Protein AF-0000000074543737 (afdb_homodimer)

Solvent-accessible surface area (backbone atoms only — not comparable to full-atom values): 10834 Å² total; per-residue (Å²): 122,42,48,29,42,33,49,32,35,38,87,61,80,83,48,70,67,55,59,68,34,46,65,58,32,51,53,50,51,52,51,33,28,73,70,56,35,27,45,31,46,31,34,28,60,84,62,42,39,37,40,37,31,36,53,33,84,40,73,68,52,48,51,55,56,46,67,67,40,66,58,43,89,59,50,51,71,49,83,37,54,40,65,44,77,46,64,51,75,75,74,72,70,76,79,72,77,119,122,45,48,28,42,34,48,32,36,38,88,61,80,83,48,72,67,54,59,68,35,46,64,58,33,51,52,50,50,51,52,33,28,73,69,58,36,26,45,30,46,33,33,27,63,84,62,43,39,39,40,38,30,36,51,32,84,40,72,67,53,48,51,54,55,47,66,67,40,67,58,42,89,58,48,50,70,49,82,37,53,41,65,46,76,46,62,49,75,76,74,74,70,76,77,72,78,119

Foldseek 3Di:
DFKKKKKKFQPDDDDPQNVVLVVVQVVLLVVCCVVVQWVDWDADPVRGIIMIMGDDPDPVVVVVSLVVGSCSVRIDMDMGTDPDDDDDDPPPDPPPPD/DFKKKKKKFQPDDDDPQNVVLVVVQVVLQVVCCVVVQWVDWDADPVRGIIMIMGDDPDPVVVVVSLVVGSCSVRIDMDMGTDPDDDDDDPPPDPPPPD

Organism: Cytophaga hutchinsonii (strain ATCC 33406 / DSM 1761 / CIP 103989 / NBRC 15051 / NCIMB 9469 / D465) (NCBI:txid269798)

Radius of gyration: 17.87 Å; Cα contacts (8 Å, |Δi|>4): 332; chains: 2; bounding box: 37×48×51 Å

Sequence (196 aa):
MDQYLVDIDFPEAPDDEFISLIPSQRTLINTYMHSGIVTSYSLSVDRSKLWVTIVADSEKEVGEILGTFPLVSYMVYSIHKLAFHNTAQYSMPPLSLNMDQYLVDIDFPEAPDDEFISLIPSQRTLINTYMHSGIVTSYSLSVDRSKLWVTIVADSEKEVGEILGTFPLVSYMVYSIHKLAFHNTAQYSMPPLSLN

Nearest PDB structures (foldseek):
  3zo7-assembly1_E  TM=8.253E-01  e=1.295E-06  Rhodococcus opacus
  3znj-assembly3_9  TM=8.057E-01  e=1.799E-06  Rhodococcus opacus
  3znj-assembly1_3  TM=8.046E-01  e=2.052E-06  Rhodococcus opacus
  3znu-assembly1_I  TM=7.964E-01  e=2.500E-06  Rhodococcus opacus
  4fpi-assembly1_E  TM=8.112E-01  e=1.921E-05  Rhodococcus opacus

pLDDT: mean 90.5, std 17.27, range [23.5, 98.69]

Secondary structure (DSSP, 8-state):
-EEEEEEEE--S---HHHHHHHHHHHHHHHHHHHTTSEEEEEEETTS-EEEEEEEES-HHHHHHHHHT-TTGGG-EEEEEEEEEEEE-----------/-EEEEEEEE--S---HHHHHHHHHHHHHHHHHHHTTSEEEEEEETTS-EEEEEEEES-HHHHHHHHHT-TTGGG-EEEEEEEEEEEE-----------

Structure (mmCIF, N/CA/C/O backbone):
data_AF-0000000074543737-model_v1
#
loop_
_entity.id
_entity.type
_entity.pdbx_description
1 polymer 'Muconolactone isomerase domain-containing protein'
#
loop_
_atom_site.group_PDB
_atom_site.id
_atom_site.type_symbol
_atom_site.label_atom_id
_atom_site.label_alt_id
_atom_site.label_comp_id
_atom_site.label_asym_id
_atom_site.label_entity_id
_atom_site.label_seq_id
_atom_site.pdbx_PDB_ins_code
_atom_site.Cartn_x
_atom_site.Cartn_y
_atom_site.Cartn_z
_atom_site.occupancy
_atom_site.B_iso_or_equiv
_atom_site.auth_seq_id
_atom_site.auth_comp_id
_atom_site.auth_asym_id
_atom_site.auth_atom_id
_atom_site.pdbx_PDB_model_num
ATOM 1 N N . MET A 1 1 ? 19.062 -3.008 3.912 1 89.75 1 MET A N 1
ATOM 2 C CA . MET A 1 1 ? 17.844 -3.387 3.184 1 89.75 1 MET A CA 1
ATOM 3 C C . MET A 1 1 ? 16.812 -2.273 3.242 1 89.75 1 MET A C 1
ATOM 5 O O . MET A 1 1 ? 16.688 -1.584 4.254 1 89.75 1 MET A O 1
ATOM 9 N N . ASP A 1 2 ? 16.203 -2.049 2.025 1 96.38 2 ASP A N 1
ATOM 10 C CA . ASP A 1 2 ? 15.18 -1.015 1.893 1 96.38 2 ASP A CA 1
ATOM 11 C C . ASP A 1 2 ? 13.812 -1.627 1.593 1 96.38 2 ASP A C 1
ATOM 13 O O . ASP A 1 2 ? 13.719 -2.807 1.249 1 96.38 2 ASP A O 1
ATOM 17 N N . GLN A 1 3 ? 12.828 -0.817 1.868 1 97.56 3 GLN A N 1
ATOM 18 C CA . GLN A 1 3 ? 11.477 -1.231 1.5 1 97.56 3 GLN A CA 1
ATOM 19 C C . GLN A 1 3 ? 11.039 -0.576 0.195 1 97.56 3 GLN A C 1
ATOM 21 O O . GLN A 1 3 ? 11.312 0.604 -0.037 1 97.56 3 GLN A O 1
ATOM 26 N N . TYR A 1 4 ? 10.359 -1.355 -0.579 1 98.62 4 TYR A N 1
ATOM 27 C CA . TYR A 1 4 ? 9.82 -0.896 -1.852 1 98.62 4 TYR A CA 1
ATOM 28 C C . TYR A 1 4 ? 8.328 -1.222 -1.96 1 98.62 4 TYR A C 1
ATOM 30 O O . TYR A 1 4 ? 7.895 -2.305 -1.562 1 98.62 4 TYR A O 1
ATOM 38 N N . LEU A 1 5 ? 7.57 -0.275 -2.41 1 98.5 5 LEU A N 1
ATOM 39 C CA . LEU A 1 5 ? 6.191 -0.566 -2.799 1 98.5 5 LEU A CA 1
ATOM 40 C C . LEU A 1 5 ? 6.062 -0.649 -4.316 1 98.5 5 LEU A C 1
ATOM 42 O O . LEU A 1 5 ? 6.496 0.257 -5.031 1 98.5 5 LEU A O 1
ATOM 46 N N . VAL A 1 6 ? 5.535 -1.766 -4.742 1 98.69 6 VAL A N 1
ATOM 47 C CA . VAL A 1 6 ? 5.297 -1.985 -6.164 1 98.69 6 VAL A CA 1
ATOM 48 C C . VAL A 1 6 ? 3.811 -1.799 -6.473 1 98.69 6 VAL A C 1
ATOM 50 O O . VAL A 1 6 ? 2.963 -2.496 -5.914 1 98.69 6 VAL A O 1
ATOM 53 N N . ASP A 1 7 ? 3.584 -0.804 -7.293 1 98.38 7 ASP A N 1
ATOM 54 C CA . ASP A 1 7 ? 2.254 -0.523 -7.824 1 98.38 7 ASP A CA 1
ATOM 55 C C . ASP A 1 7 ? 2.01 -1.277 -9.133 1 98.38 7 ASP A C 1
ATOM 57 O O . ASP A 1 7 ? 2.707 -1.053 -10.117 1 98.38 7 ASP A O 1
ATOM 61 N N . ILE A 1 8 ? 1.011 -2.197 -9.141 1 98.25 8 ILE A N 1
ATOM 62 C CA . ILE A 1 8 ? 0.834 -3.105 -10.266 1 98.25 8 ILE A CA 1
ATOM 63 C C . ILE A 1 8 ? -0.564 -2.936 -10.852 1 98.25 8 ILE A C 1
ATOM 65 O O . ILE A 1 8 ? -1.556 -2.924 -10.125 1 98.25 8 ILE A O 1
ATOM 69 N N . ASP A 1 9 ? -0.645 -2.814 -12.172 1 97.69 9 ASP A N 1
ATOM 70 C CA . ASP A 1 9 ? -1.885 -2.814 -12.938 1 97.69 9 ASP A CA 1
ATOM 71 C C . ASP A 1 9 ? -2.008 -4.082 -13.781 1 97.69 9 ASP A C 1
ATOM 73 O O . ASP A 1 9 ? -1.007 -4.602 -14.281 1 97.69 9 ASP A O 1
ATOM 77 N N . PHE A 1 10 ? -3.201 -4.539 -13.906 1 96.44 10 PHE A N 1
ATOM 78 C CA . PHE A 1 10 ? -3.547 -5.574 -14.875 1 96.44 10 PHE A CA 1
ATOM 79 C C . PHE A 1 10 ? -4.344 -4.992 -16.031 1 96.44 10 PHE A C 1
ATOM 81 O O . PHE A 1 10 ? -5.57 -4.883 -15.961 1 96.44 10 PHE A O 1
ATOM 88 N N . PRO A 1 11 ? -3.699 -4.66 -17.078 1 91.56 11 PRO A N 1
ATOM 89 C CA . PRO A 1 11 ? -4.312 -3.902 -18.172 1 91.56 11 PRO A CA 1
ATOM 90 C C . PRO A 1 11 ? -5.391 -4.691 -18.906 1 91.56 11 PRO A C 1
ATOM 92 O O . PRO A 1 11 ? -6.277 -4.102 -19.531 1 91.56 11 PRO A O 1
ATOM 95 N N . GLU A 1 12 ? -5.301 -6.016 -18.844 1 89.62 12 GLU A N 1
ATOM 96 C CA . GLU A 1 12 ? -6.238 -6.844 -19.594 1 89.62 12 GLU A CA 1
ATOM 97 C C . GLU A 1 12 ?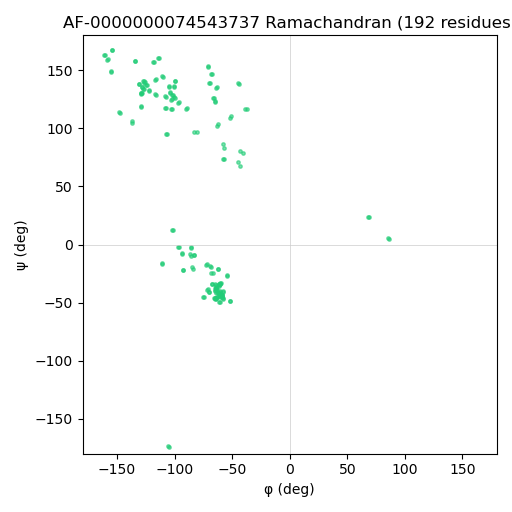 -7.062 -7.727 -18.672 1 89.62 12 GLU A C 1
ATOM 99 O O . GLU A 1 12 ? -6.672 -7.973 -17.531 1 89.62 12 GLU A O 1
ATOM 104 N N . ALA A 1 13 ? -8.18 -8.094 -19.203 1 89.19 13 ALA A N 1
ATOM 105 C CA . ALA A 1 13 ? -9.031 -9.031 -18.484 1 89.19 13 ALA A CA 1
ATOM 106 C C . ALA A 1 13 ? -8.391 -10.414 -18.406 1 89.19 13 ALA A C 1
ATOM 108 O O . ALA A 1 13 ? -7.711 -10.844 -19.344 1 89.19 13 ALA A O 1
ATOM 109 N N . P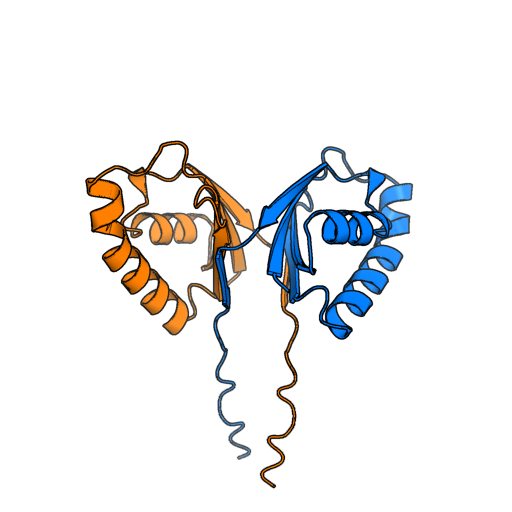RO A 1 14 ? -8.703 -11.031 -17.25 1 88.38 14 PRO A N 1
ATOM 110 C CA . PRO A 1 14 ? -8.125 -12.367 -17.094 1 88.38 14 PRO A CA 1
ATOM 111 C C . PRO A 1 14 ? -8.641 -13.359 -18.141 1 88.38 14 PRO A C 1
ATOM 113 O O . PRO A 1 14 ? -9.836 -13.352 -18.469 1 88.38 14 PRO A O 1
ATOM 116 N N . ASP A 1 15 ? -7.715 -14.109 -18.688 1 93.06 15 ASP A N 1
ATOM 117 C CA . ASP A 1 15 ? -8.07 -15.25 -19.531 1 93.06 15 ASP A CA 1
ATOM 118 C C . ASP A 1 15 ? -7.832 -16.562 -18.797 1 93.06 15 ASP A C 1
ATOM 120 O O . ASP A 1 15 ? -7.523 -16.562 -17.594 1 93.06 15 ASP A O 1
ATOM 124 N N . ASP A 1 16 ? -7.992 -17.656 -19.5 1 95.38 16 ASP A N 1
ATOM 125 C CA . ASP A 1 16 ? -7.898 -18.953 -18.859 1 95.38 16 ASP A CA 1
ATOM 126 C C . ASP A 1 16 ? -6.488 -19.203 -18.328 1 95.38 16 ASP A C 1
ATOM 128 O O . ASP A 1 16 ? -6.32 -19.797 -17.25 1 95.38 16 ASP A O 1
ATOM 132 N N . GLU A 1 17 ? -5.582 -18.75 -19.094 1 95.44 17 GLU A N 1
ATOM 133 C CA . GLU A 1 17 ? -4.203 -18.922 -18.641 1 95.44 17 GLU A CA 1
ATOM 134 C C . GLU A 1 17 ? -3.926 -18.141 -17.375 1 95.44 17 GLU A C 1
ATOM 136 O O . GLU A 1 17 ? -3.301 -18.641 -16.438 1 95.44 17 GLU A O 1
ATOM 141 N N . PHE A 1 18 ? -4.352 -16.922 -17.375 1 94.75 18 PHE A N 1
ATOM 142 C CA . PHE A 1 18 ? -4.242 -16.078 -16.188 1 94.75 18 PHE A CA 1
ATOM 143 C C . PHE A 1 18 ? -4.828 -16.781 -14.977 1 94.75 18 PHE A C 1
ATOM 145 O O . PHE A 1 18 ? -4.172 -16.891 -13.938 1 94.75 18 PHE A O 1
ATOM 152 N N . ILE A 1 19 ? -5.98 -17.297 -15.117 1 95 19 ILE A N 1
ATOM 153 C CA . ILE A 1 19 ? -6.711 -17.922 -14.016 1 95 19 ILE A CA 1
ATOM 154 C C . ILE A 1 19 ? -5.941 -19.141 -13.516 1 95 19 ILE A C 1
ATOM 156 O O . ILE A 1 19 ? -5.871 -19.391 -12.312 1 95 19 ILE A O 1
ATOM 160 N N . SER A 1 20 ? -5.383 -19.812 -14.422 1 97 20 SER A N 1
ATOM 161 C CA . SER A 1 20 ? -4.676 -21.047 -14.078 1 97 20 SER A CA 1
ATOM 162 C C . SER A 1 20 ? -3.404 -20.75 -13.289 1 97 20 SER A C 1
ATOM 164 O O . SER A 1 20 ? -2.877 -21.625 -12.602 1 97 20 SER A O 1
ATOM 166 N N . LEU A 1 21 ? -2.912 -19.5 -13.359 1 97.19 21 LEU A N 1
ATOM 167 C CA . LEU A 1 21 ? -1.658 -19.125 -12.719 1 97.19 21 LEU A CA 1
ATOM 168 C C . LEU A 1 21 ? -1.911 -18.562 -11.328 1 97.19 21 LEU A C 1
ATOM 170 O O . LEU A 1 21 ? -0.977 -18.391 -10.539 1 97.19 21 LEU A O 1
ATOM 174 N N . ILE A 1 22 ? -3.152 -18.328 -10.93 1 96.06 22 ILE A N 1
ATOM 175 C CA . ILE A 1 22 ? -3.52 -17.656 -9.688 1 96.06 22 ILE A CA 1
ATOM 176 C C . ILE A 1 22 ? -3.051 -18.5 -8.5 1 96.06 22 ILE A C 1
ATOM 178 O O . ILE A 1 22 ? -2.424 -17.969 -7.574 1 96.06 22 ILE A O 1
ATOM 182 N N . PRO A 1 23 ? -3.303 -19.875 -8.531 1 97.44 23 PRO A N 1
ATOM 183 C CA . PRO A 1 23 ? -2.855 -20.672 -7.383 1 97.44 23 PRO A CA 1
ATOM 184 C C . PRO A 1 23 ? -1.34 -20.625 -7.191 1 97.44 23 PRO A C 1
ATOM 186 O O . PRO A 1 23 ? -0.858 -20.5 -6.062 1 97.44 23 PRO A O 1
ATOM 189 N N . SER A 1 24 ? -0.625 -20.703 -8.234 1 98.12 24 SER A N 1
ATOM 190 C CA . SER A 1 24 ? 0.832 -20.641 -8.156 1 98.12 24 SER A CA 1
ATOM 191 C C . SER A 1 24 ? 1.303 -19.281 -7.652 1 98.12 24 SER A C 1
ATOM 193 O O . SER A 1 24 ? 2.258 -19.203 -6.875 1 98.12 24 SER A O 1
ATOM 195 N N . GLN A 1 25 ? 0.673 -18.25 -8.094 1 97.62 25 GLN A N 1
ATOM 196 C CA . GLN A 1 25 ? 0.981 -16.906 -7.621 1 97.62 25 GLN A CA 1
ATOM 197 C C . GLN A 1 25 ? 0.752 -16.797 -6.117 1 97.62 25 GLN A C 1
ATOM 199 O O . GLN A 1 25 ? 1.614 -16.297 -5.391 1 97.62 25 GLN A O 1
ATOM 204 N N . ARG A 1 26 ? -0.36 -17.234 -5.738 1 96.19 26 ARG A N 1
ATOM 205 C CA . ARG A 1 26 ? -0.692 -17.188 -4.316 1 96.19 26 ARG A CA 1
ATOM 206 C C . ARG A 1 26 ? 0.334 -17.953 -3.49 1 96.19 26 ARG A C 1
ATOM 208 O O . ARG A 1 26 ? 0.792 -17.469 -2.453 1 96.19 26 ARG A O 1
ATOM 215 N N . THR A 1 27 ? 0.679 -19.125 -3.914 1 97.81 27 THR A N 1
ATOM 216 C CA . THR A 1 27 ? 1.649 -19.953 -3.205 1 97.81 27 THR A CA 1
ATOM 217 C C . THR A 1 27 ? 2.99 -19.234 -3.09 1 97.81 27 THR A C 1
ATOM 219 O O . THR A 1 27 ? 3.6 -19.219 -2.018 1 97.81 27 THR A O 1
ATOM 222 N N . LEU A 1 28 ? 3.393 -18.641 -4.113 1 98.12 28 LEU A N 1
ATOM 223 C CA . LEU A 1 28 ? 4.668 -17.938 -4.125 1 98.12 28 LEU A CA 1
ATOM 224 C C . LEU A 1 28 ? 4.637 -16.75 -3.172 1 98.12 28 LEU A C 1
ATOM 226 O O . LEU A 1 28 ? 5.582 -16.531 -2.41 1 98.12 28 LEU A O 1
ATOM 230 N N . ILE A 1 29 ? 3.568 -15.961 -3.229 1 97.06 29 ILE A N 1
ATOM 231 C CA . ILE A 1 29 ? 3.441 -14.789 -2.371 1 97.06 29 ILE A CA 1
ATOM 232 C C . ILE A 1 29 ? 3.459 -15.219 -0.906 1 97.06 29 ILE A C 1
ATOM 234 O O . ILE A 1 29 ? 4.121 -14.594 -0.077 1 97.06 29 ILE A O 1
ATOM 238 N N . ASN A 1 30 ? 2.775 -16.328 -0.668 1 96 30 ASN A N 1
ATOM 239 C CA . ASN A 1 30 ? 2.801 -16.844 0.695 1 96 30 ASN A CA 1
ATOM 240 C C . ASN A 1 30 ? 4.219 -17.188 1.137 1 96 30 ASN A C 1
ATOM 242 O O . ASN A 1 30 ? 4.609 -16.906 2.268 1 96 30 ASN A O 1
ATOM 246 N N . THR A 1 31 ? 4.941 -17.797 0.299 1 96.62 31 THR A N 1
ATOM 247 C CA . THR A 1 31 ? 6.328 -18.156 0.585 1 96.62 31 THR A CA 1
ATOM 248 C C . THR A 1 31 ? 7.156 -16.891 0.846 1 96.62 31 THR A C 1
ATOM 250 O O . THR A 1 31 ? 7.918 -16.828 1.812 1 96.62 31 THR A O 1
ATOM 253 N N . TYR A 1 32 ? 6.973 -15.867 0.01 1 96.81 32 TYR A N 1
ATOM 254 C CA . TYR A 1 32 ? 7.719 -14.625 0.162 1 96.81 32 TYR A CA 1
ATOM 255 C C . TYR A 1 32 ? 7.316 -13.898 1.439 1 96.81 32 TYR A C 1
ATOM 257 O O . TYR A 1 32 ? 8.148 -13.258 2.088 1 96.81 32 TYR A O 1
ATOM 265 N N . MET A 1 33 ? 6.133 -14 1.795 1 95.5 33 MET A N 1
ATOM 266 C CA . MET A 1 33 ? 5.668 -13.383 3.031 1 95.5 33 MET A CA 1
ATOM 267 C C . MET A 1 33 ? 6.242 -14.094 4.25 1 95.5 33 MET A C 1
ATOM 269 O O . MET A 1 33 ? 6.668 -13.453 5.211 1 95.5 33 MET A O 1
ATOM 273 N N . HIS A 1 34 ? 6.285 -15.367 4.191 1 94.56 34 HIS A N 1
ATOM 274 C CA . HIS A 1 34 ? 6.855 -16.156 5.277 1 94.56 34 HIS A CA 1
ATOM 275 C C . HIS A 1 34 ? 8.344 -15.867 5.445 1 94.56 34 HIS A C 1
ATOM 277 O O . HIS A 1 34 ? 8.852 -15.836 6.57 1 94.56 34 HIS A O 1
ATOM 283 N N . SER A 1 35 ? 8.969 -15.641 4.426 1 95 35 SER A N 1
ATOM 284 C CA . SER A 1 35 ? 10.406 -15.391 4.453 1 95 35 SER A CA 1
ATOM 285 C C . SER A 1 35 ? 10.711 -13.93 4.793 1 95 35 SER A C 1
ATOM 287 O O . SER A 1 35 ? 11.875 -13.547 4.918 1 95 35 SER A O 1
ATOM 289 N N . GLY A 1 36 ? 9.734 -13.148 4.824 1 94 36 GLY A N 1
ATOM 290 C CA . GLY A 1 36 ? 9.914 -11.75 5.172 1 94 36 GLY A CA 1
ATOM 291 C C . GLY A 1 36 ? 10.289 -10.883 3.982 1 94 36 GLY A C 1
ATOM 292 O O . GLY A 1 36 ? 10.609 -9.703 4.145 1 94 36 GLY A O 1
ATOM 293 N N . ILE A 1 37 ? 10.312 -11.414 2.809 1 96.75 37 ILE A N 1
ATOM 294 C CA . ILE A 1 37 ? 10.664 -10.68 1.597 1 96.75 37 ILE A CA 1
ATOM 295 C C . ILE A 1 37 ? 9.508 -9.766 1.194 1 96.75 37 ILE A C 1
ATOM 297 O O . ILE A 1 37 ? 9.727 -8.609 0.814 1 96.75 37 ILE A O 1
ATOM 301 N N . VAL A 1 38 ? 8.289 -10.328 1.24 1 96.81 38 VAL A N 1
ATOM 302 C CA . VAL A 1 38 ? 7.074 -9.547 1.041 1 96.81 38 VAL A CA 1
ATOM 303 C C . VAL A 1 38 ? 6.422 -9.258 2.391 1 96.81 38 VAL A C 1
ATOM 305 O O . VAL A 1 38 ? 6.18 -10.172 3.182 1 96.81 38 VAL A O 1
ATOM 308 N N . THR A 1 39 ? 6.125 -7.969 2.617 1 95.31 39 THR A N 1
ATOM 309 C CA . THR A 1 39 ? 5.609 -7.621 3.936 1 95.31 39 THR A CA 1
ATOM 310 C C . THR A 1 39 ? 4.141 -7.223 3.854 1 95.31 39 THR A C 1
ATOM 312 O O . THR A 1 39 ? 3.438 -7.207 4.867 1 95.31 39 THR A O 1
ATOM 315 N N . SER A 1 40 ? 3.691 -6.938 2.664 1 94.88 40 SER A N 1
ATOM 316 C CA . SER A 1 40 ? 2.271 -6.668 2.457 1 94.88 40 SER A CA 1
ATOM 317 C C . SER A 1 40 ? 1.856 -6.961 1.021 1 94.88 40 SER A C 1
ATOM 319 O O . SER A 1 40 ? 2.664 -6.84 0.097 1 94.88 40 SER A O 1
ATOM 321 N N . TYR A 1 41 ? 0.679 -7.344 0.882 1 96.5 41 TYR A N 1
ATOM 322 C CA . TYR A 1 41 ? 0.074 -7.75 -0.381 1 96.5 41 TYR A CA 1
ATOM 323 C C . TYR A 1 41 ? -1.411 -7.406 -0.409 1 96.5 41 TYR A C 1
ATOM 325 O O . TYR A 1 41 ? -2.195 -7.949 0.374 1 96.5 41 TYR A O 1
ATOM 333 N N . SER A 1 42 ? -1.779 -6.441 -1.332 1 97 42 SER A N 1
ATOM 334 C CA . SER A 1 42 ? -3.158 -5.969 -1.403 1 97 42 SER A CA 1
ATOM 335 C C . SER A 1 42 ? -3.705 -6.066 -2.824 1 97 42 SER A C 1
ATOM 337 O O . SER A 1 42 ? -3.002 -5.758 -3.789 1 97 42 SER A O 1
ATOM 339 N N . LEU A 1 43 ? -4.969 -6.461 -2.898 1 97.5 43 LEU A N 1
ATOM 340 C CA . LEU A 1 43 ? -5.656 -6.594 -4.18 1 97.5 43 LEU A CA 1
ATOM 341 C C . LEU A 1 43 ? -6.969 -5.812 -4.172 1 97.5 43 LEU A C 1
ATOM 343 O O . LEU A 1 43 ? -7.727 -5.871 -3.203 1 97.5 43 LEU A O 1
ATOM 347 N N . SER A 1 44 ? -7.188 -5.027 -5.293 1 97.44 44 SER A N 1
ATOM 348 C CA . SER A 1 44 ? -8.461 -4.328 -5.422 1 97.44 44 SER A CA 1
ATOM 349 C C . SER A 1 44 ? -9.602 -5.301 -5.703 1 97.44 44 SER A C 1
ATOM 351 O O . SER A 1 44 ? -9.383 -6.371 -6.27 1 97.44 44 SER A O 1
ATOM 353 N N . VAL A 1 45 ? -10.836 -4.941 -5.316 1 95.94 45 VAL A N 1
ATOM 354 C CA . VAL A 1 45 ? -12 -5.809 -5.445 1 95.94 45 VAL A CA 1
ATOM 355 C C . VAL A 1 45 ? -12.234 -6.148 -6.918 1 95.94 45 VAL A C 1
ATOM 357 O O . VAL A 1 45 ? -12.695 -7.242 -7.242 1 95.94 45 VAL A O 1
ATOM 360 N N . ASP A 1 46 ? -11.93 -5.199 -7.781 1 93.5 46 ASP A N 1
ATOM 361 C CA . ASP A 1 46 ? -12.164 -5.426 -9.203 1 93.5 46 ASP A CA 1
ATOM 362 C C . ASP A 1 46 ? -10.984 -6.145 -9.852 1 93.5 46 ASP A C 1
ATOM 364 O O . ASP A 1 46 ? -10.977 -6.367 -11.062 1 93.5 46 ASP A O 1
ATOM 368 N N . ARG A 1 47 ? -9.93 -6.398 -9.047 1 92 47 ARG A N 1
ATOM 369 C CA . ARG A 1 47 ? -8.75 -7.172 -9.422 1 92 47 ARG A CA 1
ATOM 370 C C . ARG A 1 47 ? -7.922 -6.434 -10.469 1 92 47 ARG A C 1
ATOM 372 O O . ARG A 1 47 ? -7.137 -7.047 -11.195 1 92 47 ARG A O 1
ATOM 379 N N . SER A 1 48 ? -8.039 -5.145 -10.547 1 94.56 48 SER A N 1
ATOM 380 C CA . SER A 1 48 ? -7.32 -4.359 -11.547 1 94.56 48 SER A CA 1
ATOM 381 C C . SER A 1 48 ? -5.992 -3.852 -11 1 94.56 48 SER A C 1
ATOM 383 O O . SER A 1 48 ? -5.098 -3.482 -11.766 1 94.56 48 SER A O 1
ATOM 385 N N . LYS A 1 49 ? -5.918 -3.797 -9.703 1 96.81 49 LYS A N 1
ATOM 386 C CA . LYS A 1 49 ? -4.723 -3.238 -9.078 1 96.81 49 LYS A CA 1
ATOM 387 C C . LYS A 1 49 ? -4.195 -4.156 -7.977 1 96.81 49 LYS A C 1
ATOM 389 O O . LYS A 1 49 ? -4.977 -4.73 -7.219 1 96.81 49 LYS A O 1
ATOM 394 N N . LEU A 1 50 ? -2.898 -4.305 -7.938 1 97.94 50 LEU A N 1
ATOM 395 C CA . LEU A 1 50 ? -2.168 -5.055 -6.922 1 97.94 50 LEU A CA 1
ATOM 396 C C . LEU A 1 50 ? -1.039 -4.211 -6.336 1 97.94 50 LEU A C 1
ATOM 398 O O . LEU A 1 50 ? -0.317 -3.535 -7.07 1 97.94 50 LEU A O 1
ATOM 402 N N . TRP A 1 51 ? -0.966 -4.145 -5.008 1 98.31 51 TRP A N 1
ATOM 403 C CA . TRP A 1 51 ? 0.134 -3.477 -4.32 1 98.31 51 TRP A CA 1
ATOM 404 C C . TRP A 1 51 ? 0.926 -4.465 -3.473 1 98.31 51 TRP A C 1
ATOM 406 O O . TRP A 1 51 ? 0.349 -5.223 -2.686 1 98.31 51 TRP A O 1
ATOM 416 N N . VAL A 1 52 ? 2.236 -4.441 -3.662 1 98 52 VAL A N 1
ATOM 417 C CA . VAL A 1 52 ? 3.121 -5.344 -2.932 1 98 52 VAL A CA 1
ATOM 418 C C . VAL A 1 52 ? 4.254 -4.543 -2.291 1 98 52 VAL A C 1
ATOM 420 O O . VAL A 1 52 ? 4.887 -3.715 -2.949 1 98 52 VAL A O 1
ATOM 423 N N . THR A 1 53 ? 4.488 -4.75 -1.058 1 97.94 53 THR A N 1
ATOM 424 C CA . THR A 1 53 ? 5.672 -4.188 -0.414 1 97.94 53 THR A CA 1
ATOM 425 C C . THR A 1 53 ? 6.766 -5.242 -0.281 1 97.94 53 THR A C 1
ATOM 427 O O . THR A 1 53 ? 6.543 -6.305 0.303 1 97.94 53 THR A O 1
ATOM 430 N N . ILE A 1 54 ? 7.91 -4.91 -0.756 1 97.94 54 ILE A N 1
ATOM 431 C CA . ILE A 1 54 ? 9.031 -5.848 -0.83 1 97.94 54 ILE A CA 1
ATOM 432 C C . ILE A 1 54 ? 10.242 -5.262 -0.105 1 97.94 54 ILE A C 1
ATOM 434 O O . ILE A 1 54 ? 10.539 -4.074 -0.246 1 97.94 54 ILE A O 1
ATOM 438 N N . VAL A 1 55 ? 10.898 -6.113 0.649 1 97.44 55 VAL A N 1
ATOM 439 C CA . VAL A 1 55 ? 12.172 -5.766 1.267 1 97.44 55 VAL A CA 1
ATOM 440 C C . VAL A 1 55 ? 13.328 -6.281 0.405 1 97.44 55 VAL A C 1
ATOM 442 O O . VAL A 1 55 ? 13.398 -7.477 0.102 1 97.44 55 VAL A O 1
ATOM 445 N N . ALA A 1 56 ? 14.172 -5.41 -0.014 1 98 56 ALA A N 1
ATOM 446 C CA . ALA A 1 56 ? 15.273 -5.789 -0.892 1 98 56 ALA A CA 1
ATOM 447 C C . ALA A 1 56 ? 16.453 -4.82 -0.748 1 98 56 ALA A C 1
ATOM 449 O O . ALA A 1 56 ? 16.297 -3.73 -0.19 1 98 56 ALA A O 1
ATOM 450 N N . ASP A 1 57 ? 17.609 -5.227 -1.3 1 97.5 57 ASP A N 1
ATOM 451 C CA . ASP A 1 57 ? 18.812 -4.414 -1.207 1 97.5 57 ASP A CA 1
ATOM 452 C C . ASP A 1 57 ? 18.859 -3.357 -2.309 1 97.5 57 ASP A C 1
ATOM 454 O O . ASP A 1 57 ? 19.625 -2.393 -2.225 1 97.5 57 ASP A O 1
ATOM 458 N N . SER A 1 58 ? 18.047 -3.621 -3.369 1 97.44 58 SER A N 1
ATOM 459 C CA . SER A 1 58 ? 18.062 -2.709 -4.508 1 97.44 58 SER A CA 1
ATOM 460 C C . SER A 1 58 ? 16.812 -2.869 -5.367 1 97.44 58 SER A C 1
ATOM 462 O O . SER A 1 58 ? 16.094 -3.861 -5.242 1 97.44 58 SER A O 1
ATOM 464 N N . GLU A 1 59 ? 16.625 -1.845 -6.168 1 97.75 59 GLU A N 1
ATOM 465 C CA . GLU A 1 59 ? 15.523 -1.917 -7.121 1 97.75 59 GLU A CA 1
ATOM 466 C C . GLU A 1 59 ? 15.703 -3.08 -8.094 1 97.75 59 GLU A C 1
ATOM 468 O O . GLU A 1 59 ? 14.734 -3.715 -8.5 1 97.75 59 GLU A O 1
ATOM 473 N N . LYS A 1 60 ? 16.969 -3.318 -8.43 1 98 60 LYS A N 1
ATOM 474 C CA . LYS A 1 60 ? 17.266 -4.445 -9.312 1 98 60 LYS A CA 1
ATOM 475 C C . LYS A 1 60 ? 16.797 -5.762 -8.703 1 98 60 LYS A C 1
ATOM 477 O O . LYS A 1 60 ? 16.188 -6.59 -9.383 1 98 60 LYS A O 1
ATOM 482 N N . GLU A 1 61 ? 17.031 -5.949 -7.453 1 98.44 61 GLU A N 1
ATOM 483 C CA . GLU A 1 61 ? 16.594 -7.16 -6.766 1 98.44 61 GLU A CA 1
ATOM 484 C C . GLU A 1 61 ? 15.07 -7.262 -6.734 1 98.44 61 GLU A C 1
ATOM 486 O O . GLU A 1 61 ? 14.508 -8.352 -6.859 1 98.44 61 GLU A O 1
ATOM 491 N N . VAL A 1 62 ? 14.391 -6.145 -6.574 1 98.62 62 VAL A N 1
ATOM 492 C CA . VAL A 1 62 ? 12.93 -6.145 -6.629 1 98.62 62 VAL A CA 1
ATOM 493 C C . VAL A 1 62 ? 12.461 -6.672 -7.98 1 98.62 62 VAL A C 1
ATOM 495 O O . VAL A 1 62 ? 11.555 -7.504 -8.047 1 98.62 62 VAL A O 1
ATOM 498 N N . GLY A 1 63 ? 13.109 -6.164 -9.008 1 98.31 63 GLY A N 1
ATOM 499 C CA . GLY A 1 63 ? 12.797 -6.648 -10.336 1 98.31 63 GLY A CA 1
ATOM 500 C C . GLY A 1 63 ? 12.992 -8.141 -10.492 1 98.31 63 GLY A C 1
ATOM 501 O O . GLY A 1 63 ? 12.18 -8.82 -11.125 1 98.31 63 GLY A O 1
ATOM 502 N N . GLU A 1 64 ? 14.047 -8.672 -9.914 1 98.31 64 GLU A N 1
ATOM 503 C CA . GLU A 1 64 ? 14.32 -10.109 -9.961 1 98.31 64 GLU A CA 1
ATOM 504 C C . GLU A 1 64 ? 13.234 -10.898 -9.242 1 98.31 64 GLU A C 1
ATOM 506 O O . GLU A 1 64 ? 12.789 -11.945 -9.734 1 98.31 64 GLU A O 1
ATOM 511 N N . ILE A 1 65 ? 12.828 -10.406 -8.148 1 98.38 65 ILE A N 1
ATOM 512 C CA . ILE A 1 65 ? 11.766 -11.047 -7.379 1 98.38 65 ILE A CA 1
ATOM 513 C C . ILE A 1 65 ? 10.469 -11.039 -8.188 1 98.38 65 ILE A C 1
ATOM 515 O O . ILE A 1 65 ? 9.812 -12.07 -8.328 1 98.38 65 ILE A O 1
ATOM 519 N N . LEU A 1 66 ? 10.148 -9.883 -8.766 1 98.31 66 LEU A N 1
ATOM 520 C CA . LEU A 1 66 ? 8.938 -9.758 -9.578 1 98.31 66 LEU A CA 1
ATOM 521 C C . LEU A 1 66 ? 8.984 -10.695 -10.773 1 98.31 66 LEU A C 1
ATOM 523 O O . LEU A 1 66 ? 7.957 -11.242 -11.188 1 98.31 66 LEU A O 1
ATOM 527 N N . GLY A 1 67 ? 10.195 -10.883 -11.273 1 98.19 67 GLY A N 1
ATOM 528 C CA . GLY A 1 67 ? 10.375 -11.781 -12.398 1 98.19 67 GLY A CA 1
ATOM 529 C C . GLY A 1 67 ? 9.977 -13.219 -12.086 1 98.19 67 GLY A C 1
ATOM 530 O O . GLY A 1 67 ? 9.727 -14.008 -13 1 98.19 67 GLY A O 1
ATOM 531 N N . THR A 1 68 ? 9.938 -13.562 -10.844 1 98.12 68 THR A N 1
ATOM 532 C CA . THR A 1 68 ? 9.57 -14.922 -10.453 1 98.12 68 THR A CA 1
ATOM 533 C C . THR A 1 68 ? 8.055 -15.047 -10.328 1 98.12 68 THR A C 1
ATOM 535 O O . THR A 1 68 ? 7.527 -16.156 -10.18 1 98.12 68 THR A O 1
ATOM 538 N N . PHE A 1 69 ? 7.32 -13.969 -10.406 1 98.19 69 PHE A N 1
ATOM 539 C CA . PHE A 1 69 ? 5.871 -14.008 -10.266 1 98.19 69 PHE A CA 1
ATOM 540 C C . PHE A 1 69 ? 5.23 -14.75 -11.43 1 98.19 69 PHE A C 1
ATOM 542 O O . PHE A 1 69 ? 5.449 -14.398 -12.594 1 98.19 69 PHE A O 1
ATOM 549 N N . PRO A 1 70 ? 4.453 -15.711 -11.117 1 98.38 70 PRO A N 1
ATOM 550 C CA . PRO A 1 70 ? 3.758 -16.438 -12.188 1 98.38 70 PRO A CA 1
ATOM 551 C C . PRO A 1 70 ? 2.957 -15.516 -13.102 1 98.38 70 PRO A C 1
ATOM 553 O O . PRO A 1 70 ? 2.811 -15.797 -14.297 1 98.38 70 PRO A O 1
ATOM 556 N N . LEU A 1 71 ? 2.504 -14.344 -12.633 1 97.25 71 LEU A N 1
ATOM 557 C CA . LEU A 1 71 ? 1.627 -13.453 -13.383 1 97.25 71 LEU A CA 1
ATOM 558 C C . LEU A 1 71 ? 2.41 -12.281 -13.961 1 97.25 71 LEU A C 1
ATOM 560 O O . LEU A 1 71 ? 1.818 -11.312 -14.438 1 97.25 71 LEU A O 1
ATOM 564 N N . VAL A 1 72 ? 3.688 -12.367 -13.938 1 97.75 72 VAL A N 1
ATOM 565 C CA . VAL A 1 72 ? 4.527 -11.211 -14.234 1 97.75 72 VAL A CA 1
ATOM 566 C C . VAL A 1 72 ? 4.242 -10.711 -15.648 1 97.75 72 VAL A C 1
ATOM 568 O O . VAL A 1 72 ? 4.25 -9.5 -15.898 1 97.75 72 VAL A O 1
ATOM 571 N N . SER A 1 73 ? 3.934 -11.516 -16.562 1 96.31 73 SER A N 1
ATOM 572 C CA . SER A 1 73 ? 3.756 -11.141 -17.953 1 96.31 73 SER A CA 1
ATOM 573 C C . SER A 1 73 ? 2.459 -10.359 -18.156 1 96.31 73 SER A C 1
ATOM 575 O O . SER A 1 73 ? 2.26 -9.734 -19.203 1 96.31 73 SER A O 1
ATOM 577 N N . TYR A 1 74 ? 1.565 -10.422 -17.234 1 96.81 74 TYR A N 1
ATOM 578 C CA . TYR A 1 74 ? 0.273 -9.75 -17.328 1 96.81 74 TYR A CA 1
ATOM 579 C C . TYR A 1 74 ? 0.301 -8.406 -16.609 1 96.81 74 TYR A C 1
ATOM 581 O O . TYR A 1 74 ? -0.667 -7.645 -16.656 1 96.81 74 TYR A O 1
ATOM 589 N N . MET A 1 75 ? 1.451 -8.094 -15.984 1 96.94 75 MET A N 1
ATOM 590 C CA . MET A 1 75 ? 1.518 -6.949 -15.078 1 96.94 75 MET A CA 1
ATOM 591 C C . MET A 1 75 ? 2.242 -5.777 -15.734 1 96.94 75 MET A C 1
ATOM 593 O O . MET A 1 75 ? 3.244 -5.969 -16.422 1 96.94 75 MET A O 1
ATOM 597 N N . VAL A 1 76 ? 1.688 -4.637 -15.57 1 97.56 76 VAL A N 1
ATOM 598 C CA . VAL A 1 76 ? 2.408 -3.379 -15.734 1 97.56 76 VAL A CA 1
ATOM 599 C C . VAL A 1 76 ? 2.652 -2.738 -14.375 1 97.56 76 VAL A C 1
ATOM 601 O O . VAL A 1 76 ? 1.709 -2.477 -13.625 1 97.56 76 VAL A O 1
ATOM 604 N N . TYR A 1 77 ? 3.953 -2.609 -14.078 1 97.94 77 TYR A N 1
ATOM 605 C CA . TYR A 1 77 ? 4.188 -2.203 -12.695 1 97.94 77 TYR A CA 1
ATOM 606 C C . TYR A 1 77 ? 5.219 -1.086 -12.625 1 97.94 77 TYR A C 1
ATOM 608 O O . TYR A 1 77 ? 5.977 -0.87 -13.57 1 97.94 77 TYR A O 1
ATOM 616 N N . SER A 1 78 ? 5.199 -0.319 -11.523 1 97.88 78 SER A N 1
ATOM 617 C CA . SER A 1 78 ? 6.207 0.667 -11.141 1 97.88 78 SER A CA 1
ATOM 618 C C . SER A 1 78 ? 6.738 0.405 -9.734 1 97.88 78 SER A C 1
ATOM 620 O O . SER A 1 78 ? 5.977 0.04 -8.836 1 97.88 78 SER A O 1
ATOM 622 N N . ILE A 1 79 ? 8.039 0.582 -9.602 1 98.44 79 ILE A N 1
ATOM 623 C CA . ILE A 1 79 ? 8.719 0.323 -8.336 1 98.44 79 ILE A CA 1
ATOM 624 C C . ILE A 1 79 ? 9.047 1.646 -7.648 1 98.44 79 ILE A C 1
ATOM 626 O O . ILE A 1 79 ? 9.648 2.537 -8.25 1 98.44 79 ILE A O 1
ATOM 630 N N . HIS A 1 80 ? 8.695 1.751 -6.34 1 98.25 80 HIS A N 1
ATOM 631 C CA . HIS A 1 80 ? 8.93 2.973 -5.574 1 98.25 80 HIS A CA 1
ATOM 632 C C . HIS A 1 80 ? 9.641 2.672 -4.262 1 98.25 80 HIS A C 1
ATOM 634 O O . HIS A 1 80 ? 9.078 2.018 -3.381 1 98.25 80 HIS A O 1
ATOM 640 N N . LYS A 1 81 ? 10.867 3.27 -4.152 1 98.44 81 LYS A N 1
ATOM 641 C CA . LYS A 1 81 ? 11.547 3.178 -2.865 1 98.44 81 LYS A CA 1
ATOM 642 C C . LYS A 1 81 ? 10.836 4.012 -1.806 1 98.44 81 LYS A C 1
ATOM 644 O O . LYS A 1 81 ? 10.422 5.145 -2.072 1 98.44 81 LYS A O 1
ATOM 649 N N . LEU A 1 82 ? 10.75 3.416 -0.595 1 97.69 82 LEU A N 1
ATOM 650 C CA . LEU A 1 82 ? 9.953 4.078 0.432 1 97.69 82 LEU A CA 1
ATOM 651 C C . LEU A 1 82 ? 10.852 4.836 1.409 1 97.69 82 LEU A C 1
ATOM 653 O O . LEU A 1 82 ? 11.906 4.332 1.811 1 97.69 82 LEU A O 1
ATOM 657 N N . ALA A 1 83 ? 10.391 6.039 1.694 1 95.38 83 ALA A N 1
ATOM 658 C CA . ALA A 1 83 ? 10.984 6.742 2.826 1 95.38 83 ALA A CA 1
ATOM 659 C C . ALA A 1 83 ? 10.57 6.105 4.148 1 95.38 83 ALA A C 1
ATOM 661 O O . ALA A 1 83 ? 11.383 5.98 5.066 1 95.38 83 ALA A O 1
ATOM 662 N N . PHE A 1 84 ? 9.305 5.691 4.176 1 91.12 84 PHE A N 1
ATOM 663 C CA . PHE A 1 84 ? 8.805 4.922 5.309 1 91.12 84 PHE A CA 1
ATOM 664 C C . PHE A 1 84 ? 7.562 4.129 4.922 1 91.12 84 PHE A C 1
ATOM 666 O O . PHE A 1 84 ? 6.934 4.41 3.9 1 91.12 84 PHE A O 1
ATOM 673 N N . HIS A 1 85 ? 7.316 3.125 5.699 1 92.06 85 HIS A N 1
ATOM 674 C CA . HIS A 1 85 ? 6.113 2.303 5.695 1 92.06 85 HIS A CA 1
ATOM 675 C C . HIS A 1 85 ? 5.633 2.025 7.117 1 92.06 85 HIS A C 1
ATOM 677 O O . HIS A 1 85 ? 6.152 1.135 7.789 1 92.06 85 HIS A O 1
ATOM 683 N N . ASN A 1 86 ? 4.547 2.752 7.473 1 90.06 86 ASN A N 1
ATOM 684 C CA . ASN A 1 86 ? 4.008 2.598 8.82 1 90.06 86 ASN A CA 1
ATOM 685 C C . ASN A 1 86 ? 2.691 1.824 8.805 1 90.06 86 ASN A C 1
ATOM 687 O O . ASN A 1 86 ? 1.805 2.109 8 1 90.06 86 ASN A O 1
ATOM 691 N N . THR A 1 87 ? 2.678 0.769 9.641 1 88.56 87 THR A N 1
ATOM 692 C CA . THR A 1 87 ? 1.442 0.009 9.797 1 88.56 87 THR A CA 1
ATOM 693 C C . THR A 1 87 ? 0.925 0.109 11.227 1 88.56 87 THR A C 1
ATOM 695 O O . THR A 1 87 ? 1.71 0.23 12.172 1 88.56 87 THR A O 1
ATOM 698 N N . ALA A 1 88 ? -0.418 0.194 11.289 1 80.12 88 ALA A N 1
ATOM 699 C CA . ALA A 1 88 ? -1.017 0.234 12.625 1 80.12 88 ALA A CA 1
ATOM 700 C C . ALA A 1 88 ? -0.772 -1.072 13.375 1 80.12 88 ALA A C 1
ATOM 702 O O . ALA A 1 88 ? -0.804 -2.152 12.781 1 80.12 88 ALA A O 1
ATOM 703 N N . GLN A 1 89 ? -0.151 -0.942 14.57 1 67 89 GLN A N 1
ATOM 704 C CA . GLN A 1 89 ? 0.098 -2.111 15.406 1 67 89 GLN A CA 1
ATOM 705 C C . GLN A 1 89 ? -1.133 -2.469 16.234 1 67 89 GLN A C 1
ATOM 707 O O . GLN A 1 89 ? -1.845 -1.581 16.703 1 67 89 GLN A O 1
ATOM 712 N N . TYR A 1 90 ? -1.959 -3.451 15.727 1 52.94 90 TYR A N 1
ATOM 713 C CA . TYR A 1 90 ? -3.088 -3.803 16.578 1 52.94 90 TYR A CA 1
ATOM 714 C C . TYR A 1 90 ? -2.609 -4.383 17.906 1 52.94 90 TYR A C 1
ATOM 716 O O . TYR A 1 90 ? -1.721 -5.238 17.938 1 52.94 90 TYR A O 1
ATOM 724 N N . SER A 1 91 ? -2.67 -3.535 18.875 1 46.03 91 SER A N 1
ATOM 725 C CA . SER A 1 91 ? -2.51 -4.121 20.203 1 46.03 91 SER A CA 1
ATOM 726 C C . SER A 1 91 ? -3.545 -5.207 20.469 1 46.03 91 SER A C 1
ATOM 728 O O . SER A 1 91 ? -4.75 -4.965 20.359 1 46.03 91 SER A O 1
ATOM 730 N N . MET A 1 92 ? -3.26 -6.43 19.984 1 42.44 92 MET A N 1
ATOM 731 C CA . MET A 1 92 ? -4.215 -7.441 20.438 1 42.44 92 MET A CA 1
ATOM 732 C C . MET A 1 92 ? -4.637 -7.191 21.875 1 42.44 92 MET A C 1
ATOM 734 O O . MET A 1 92 ? -3.791 -6.969 22.75 1 42.44 92 MET A O 1
ATOM 738 N N . PRO A 1 93 ? -5.895 -6.91 22.109 1 41.75 93 PRO A N 1
ATOM 739 C CA . PRO A 1 93 ? -6.379 -6.93 23.484 1 41.75 93 PRO A CA 1
ATOM 740 C C . PRO A 1 93 ? -5.879 -8.141 24.266 1 41.75 93 PRO A C 1
ATOM 742 O O . PRO A 1 93 ? -5.617 -9.195 23.688 1 41.75 93 PRO A O 1
ATOM 745 N N . PRO A 1 94 ? -5.488 -7.879 25.547 1 40.53 94 PRO A N 1
ATOM 746 C CA . PRO A 1 94 ? -5.129 -9.062 26.328 1 40.53 94 PRO A CA 1
ATOM 747 C C . PRO A 1 94 ? -6.199 -10.148 26.281 1 40.53 94 PRO A C 1
ATOM 749 O O . PRO A 1 94 ? -7.391 -9.844 26.234 1 40.53 94 PRO A O 1
ATOM 752 N N . LEU A 1 95 ? -5.871 -11.156 25.656 1 37.25 95 LEU A N 1
ATOM 753 C CA . LEU A 1 95 ? -6.781 -12.281 25.828 1 37.25 95 LEU A CA 1
ATOM 754 C C . LEU A 1 95 ? -7.188 -12.438 27.281 1 37.25 95 LEU A C 1
ATOM 756 O O . LEU A 1 95 ? -6.352 -12.742 28.141 1 37.25 95 LEU A O 1
ATOM 760 N N . SER A 1 96 ? -8.188 -11.602 27.75 1 28.88 96 SER A N 1
ATOM 761 C CA . SER A 1 96 ? -8.75 -11.961 29.047 1 28.88 96 SER A CA 1
ATOM 762 C C . SER A 1 96 ? -9.312 -13.383 29.031 1 28.88 96 SER A C 1
ATOM 764 O O . SER A 1 96 ? -10.281 -13.664 28.328 1 28.88 96 SER A O 1
ATOM 766 N N . LEU A 1 97 ? -8.43 -14.289 29.031 1 31.8 97 LEU A N 1
ATOM 767 C CA . LEU A 1 97 ? -8.906 -15.594 29.469 1 31.8 97 LEU A CA 1
ATOM 768 C C . LEU A 1 97 ? -9.766 -15.461 30.734 1 31.8 97 LEU A C 1
ATOM 770 O O . LEU A 1 97 ? -9.273 -15.031 31.781 1 31.8 97 LEU A O 1
ATOM 774 N N . ASN A 1 98 ? -10.953 -14.891 30.531 1 23.5 98 ASN A N 1
ATOM 775 C CA . ASN A 1 98 ? -11.82 -15.344 31.625 1 23.5 98 ASN A CA 1
ATOM 776 C C . ASN A 1 98 ? -12.062 -16.844 31.547 1 23.5 98 ASN A C 1
ATOM 778 O O . ASN A 1 98 ? -12.172 -17.406 30.453 1 23.5 98 ASN A O 1
ATOM 782 N N . MET B 1 1 ? -17.641 -2.85 7.633 1 90.25 1 MET B N 1
ATOM 783 C CA . MET B 1 1 ? -16.531 -1.96 7.281 1 90.25 1 MET B CA 1
ATOM 784 C C . MET B 1 1 ? -15.594 -2.633 6.293 1 90.25 1 MET B C 1
ATOM 786 O O . MET B 1 1 ? -15.352 -3.84 6.375 1 90.25 1 MET B O 1
ATOM 790 N N . ASP B 1 2 ? -15.195 -1.785 5.289 1 96.38 2 ASP B N 1
ATOM 791 C CA . ASP B 1 2 ? -14.297 -2.264 4.246 1 96.38 2 ASP B CA 1
ATOM 792 C C . ASP B 1 2 ? -12.953 -1.547 4.312 1 96.38 2 ASP B C 1
ATOM 794 O O . ASP B 1 2 ? -12.812 -0.528 4.992 1 96.38 2 ASP B O 1
ATOM 798 N N . GLN B 1 3 ? -12.008 -2.197 3.693 1 97.56 3 GLN B N 1
ATOM 799 C CA . GLN B 1 3 ? -10.703 -1.555 3.568 1 97.56 3 GLN B CA 1
ATOM 800 C C . GLN B 1 3 ? -10.531 -0.925 2.189 1 97.56 3 GLN B C 1
ATOM 802 O O . GLN B 1 3 ? -10.93 -1.508 1.181 1 97.56 3 GLN B O 1
ATOM 807 N N . TYR B 1 4 ? -9.922 0.219 2.213 1 98.62 4 TYR B N 1
ATOM 808 C CA . TYR B 1 4 ? -9.633 0.957 0.99 1 98.62 4 TYR B CA 1
ATOM 809 C C . TYR B 1 4 ? -8.164 1.356 0.935 1 98.62 4 TYR B C 1
ATOM 811 O O . TYR B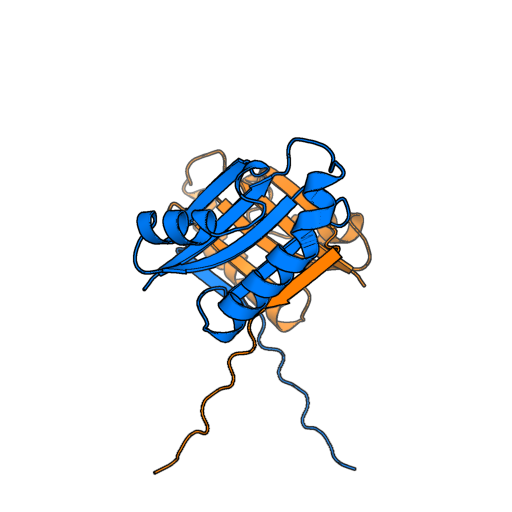 1 4 ? -7.582 1.763 1.946 1 98.62 4 TYR B O 1
ATOM 819 N N . LEU B 1 5 ? -7.555 1.17 -0.205 1 98.5 5 LEU B N 1
ATOM 820 C CA . LEU B 1 5 ? -6.238 1.756 -0.44 1 98.5 5 LEU B CA 1
ATOM 821 C C . LEU B 1 5 ? -6.344 2.99 -1.33 1 98.5 5 LEU B C 1
ATOM 823 O O . LEU B 1 5 ? -6.949 2.936 -2.404 1 98.5 5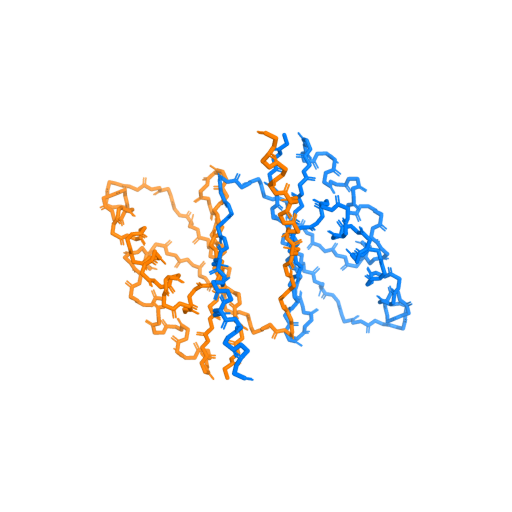 LEU B O 1
ATOM 827 N N . VAL B 1 6 ? -5.824 4.066 -0.808 1 98.69 6 VAL B N 1
ATOM 828 C CA . VAL B 1 6 ? -5.801 5.324 -1.547 1 98.69 6 VAL B CA 1
ATOM 829 C C . VAL B 1 6 ? -4.406 5.562 -2.123 1 98.69 6 VAL B C 1
ATOM 831 O O . VAL B 1 6 ? -3.426 5.633 -1.38 1 98.69 6 VAL B O 1
ATOM 834 N N . ASP B 1 7 ? -4.391 5.59 -3.428 1 98.31 7 ASP B N 1
ATOM 835 C CA . ASP B 1 7 ? -3.193 5.93 -4.191 1 98.31 7 ASP B CA 1
ATOM 836 C C . ASP B 1 7 ? -3.109 7.434 -4.445 1 98.31 7 ASP B C 1
ATOM 838 O O . ASP B 1 7 ? -3.979 8.008 -5.105 1 98.31 7 ASP B O 1
ATOM 842 N N . ILE B 1 8 ? -2.057 8.102 -3.908 1 98.19 8 ILE B N 1
ATOM 843 C CA . ILE B 1 8 ? -1.995 9.555 -3.932 1 98.19 8 ILE B CA 1
ATOM 844 C C . ILE B 1 8 ? -0.728 10.008 -4.652 1 98.19 8 I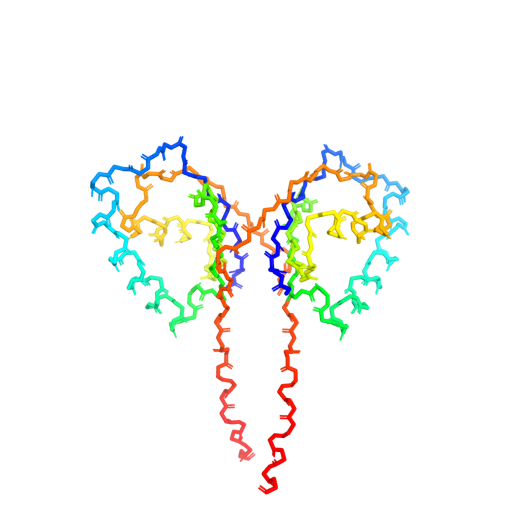LE B C 1
ATOM 846 O O . ILE B 1 8 ? 0.365 9.508 -4.375 1 98.19 8 ILE B O 1
ATOM 850 N N . ASP B 1 9 ? -0.863 10.953 -5.566 1 97.69 9 ASP B N 1
ATOM 851 C CA . ASP B 1 9 ? 0.23 11.641 -6.242 1 97.69 9 ASP B CA 1
ATOM 852 C C . ASP B 1 9 ? 0.319 13.102 -5.793 1 97.69 9 ASP B C 1
ATOM 854 O O . ASP B 1 9 ? -0.704 13.742 -5.539 1 97.69 9 ASP B O 1
ATOM 858 N N . PHE B 1 10 ? 1.51 13.562 -5.707 1 96.44 10 PHE B N 1
ATOM 859 C CA . PHE B 1 10 ? 1.779 14.984 -5.551 1 96.44 10 PHE B CA 1
ATOM 860 C C . PHE B 1 10 ? 2.33 15.578 -6.84 1 96.44 10 PHE B C 1
ATOM 862 O O . PHE B 1 10 ? 3.541 15.57 -7.07 1 96.44 10 PHE B O 1
ATOM 869 N N . PRO B 1 11 ? 1.507 16.141 -7.641 1 91.38 11 PRO B N 1
ATOM 870 C CA . PRO B 1 11 ? 1.873 16.547 -9 1 91.38 11 PRO B CA 1
ATOM 871 C C . PRO B 1 11 ? 2.875 17.703 -9.016 1 91.38 11 PRO B C 1
ATOM 873 O O . PRO B 1 11 ? 3.602 17.875 -9.992 1 91.38 11 PRO B O 1
ATOM 876 N N . GLU B 1 12 ? 2.881 18.469 -7.949 1 89.38 12 GLU B N 1
ATOM 877 C CA . GLU B 1 12 ? 3.746 19.656 -7.926 1 89.38 12 GLU B CA 1
ATOM 878 C C . GLU B 1 12 ? 4.781 19.547 -6.809 1 89.38 12 GLU B C 1
ATOM 880 O O . GLU B 1 12 ? 4.598 18.797 -5.852 1 89.38 12 GLU B O 1
ATOM 885 N N . ALA B 1 13 ? 5.824 20.281 -7.039 1 88.94 13 ALA B N 1
ATOM 886 C CA . ALA B 1 13 ? 6.855 20.375 -6.008 1 88.94 13 ALA B CA 1
ATOM 887 C C . ALA B 1 13 ? 6.344 21.125 -4.785 1 88.94 13 ALA B C 1
ATOM 889 O O . ALA B 1 13 ? 5.559 22.078 -4.914 1 88.94 13 ALA B O 1
ATOM 890 N N . PRO B 1 14 ? 6.891 20.641 -3.652 1 88.19 14 PRO B N 1
ATOM 891 C CA . PRO B 1 14 ? 6.457 21.328 -2.428 1 88.19 14 PRO B CA 1
ATOM 892 C C . PRO B 1 14 ? 6.875 22.781 -2.383 1 88.19 14 PRO B C 1
ATOM 894 O O . PRO B 1 14 ? 7.988 23.125 -2.793 1 88.19 14 PRO B O 1
ATOM 897 N N . ASP B 1 15 ? 5.93 23.609 -1.989 1 92.81 15 ASP B N 1
ATOM 898 C CA . ASP B 1 15 ? 6.23 25.016 -1.681 1 92.81 15 ASP B CA 1
ATOM 899 C C . ASP B 1 15 ? 6.227 25.25 -0.173 1 92.81 15 ASP B C 1
ATOM 901 O O . ASP B 1 15 ? 6.109 24.312 0.612 1 92.81 15 ASP B O 1
ATOM 905 N N . ASP B 1 16 ? 6.367 26.484 0.199 1 95.31 16 ASP B N 1
ATOM 906 C CA . ASP B 1 16 ? 6.484 26.797 1.619 1 95.31 16 ASP B CA 1
ATOM 907 C C . ASP B 1 16 ? 5.203 26.438 2.369 1 95.31 16 ASP B C 1
ATOM 909 O O . ASP B 1 16 ? 5.254 25.969 3.51 1 95.31 16 ASP B O 1
ATOM 913 N N . GLU B 1 17 ? 4.152 26.688 1.692 1 95.31 17 GLU B N 1
ATOM 914 C CA . GLU B 1 17 ? 2.879 26.359 2.328 1 95.31 17 GLU B CA 1
ATOM 915 C C . GLU B 1 17 ? 2.746 24.844 2.545 1 95.31 17 GLU B C 1
ATOM 917 O O . GLU B 1 17 ? 2.326 24.406 3.615 1 95.31 17 GLU B O 1
ATOM 922 N N . PHE B 1 18 ? 3.061 24.125 1.53 1 94.69 18 PHE B N 1
ATOM 923 C CA . PHE B 1 18 ? 3.072 22.672 1.626 1 94.69 18 PHE B CA 1
ATOM 924 C C . PHE B 1 18 ? 3.902 22.203 2.818 1 94.69 18 PHE B C 1
ATOM 926 O O . PHE B 1 18 ? 3.432 21.422 3.648 1 94.69 18 PHE B O 1
ATOM 933 N N . ILE B 1 19 ? 5.059 22.734 2.928 1 94.88 19 ILE B N 1
ATOM 934 C 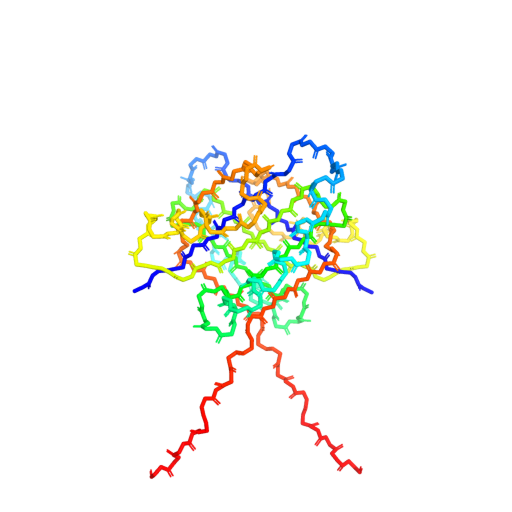CA . ILE B 1 19 ? 6.004 22.328 3.963 1 94.88 19 ILE B CA 1
ATOM 935 C C . ILE B 1 19 ? 5.434 22.656 5.34 1 94.88 19 ILE B C 1
ATOM 937 O O . ILE B 1 19 ? 5.582 21.875 6.281 1 94.88 19 ILE B O 1
ATOM 941 N N . SER B 1 20 ? 4.797 23.75 5.406 1 96.88 20 SER B N 1
ATOM 942 C CA . SER B 1 20 ? 4.258 24.203 6.684 1 96.88 20 SER B CA 1
ATOM 943 C C . SER B 1 20 ? 3.113 23.312 7.152 1 96.88 20 SER B C 1
ATOM 945 O O . SER B 1 20 ? 2.781 23.297 8.344 1 96.88 20 SER B O 1
ATOM 947 N N . LEU B 1 21 ? 2.514 22.547 6.223 1 97.19 21 LEU B N 1
ATOM 948 C CA . LEU B 1 21 ? 1.352 21.719 6.539 1 97.19 21 LEU B CA 1
ATOM 949 C C . LEU B 1 21 ? 1.777 20.297 6.91 1 97.19 21 LEU B C 1
ATOM 951 O O . LEU B 1 21 ? 0.97 19.516 7.422 1 97.19 21 LEU B O 1
ATOM 955 N N . ILE B 1 22 ? 3.041 19.938 6.766 1 96 22 ILE B N 1
ATOM 956 C CA . ILE B 1 22 ? 3.545 18.578 6.961 1 96 22 ILE B CA 1
ATOM 957 C C . ILE B 1 22 ? 3.344 18.156 8.414 1 96 22 ILE B C 1
ATOM 959 O O . ILE B 1 22 ? 2.832 17.078 8.688 1 96 22 ILE B O 1
ATOM 963 N N . PRO B 1 23 ? 3.699 19.078 9.414 1 97.44 23 PRO B N 1
ATOM 964 C CA . PRO B 1 23 ? 3.506 18.656 10.805 1 97.44 23 PRO B CA 1
ATOM 965 C C . PRO B 1 23 ? 2.043 18.375 11.133 1 97.44 23 PRO B C 1
ATOM 967 O O . PRO B 1 23 ? 1.739 17.391 11.82 1 97.44 23 PRO B O 1
ATOM 970 N N . SER B 1 24 ? 1.167 19.172 10.672 1 98.06 24 SER B N 1
ATOM 971 C CA . SER B 1 24 ? -0.258 18.969 10.906 1 98.06 24 SER B CA 1
ATOM 972 C C . SER B 1 24 ? -0.749 17.688 10.242 1 98.06 24 SER B C 1
ATOM 974 O O . SER B 1 24 ? -1.569 16.953 10.812 1 98.06 24 SER B O 1
ATOM 976 N N . GLN B 1 25 ? -0.265 17.422 9.086 1 97.56 25 GLN B N 1
ATOM 977 C CA . GLN B 1 25 ? -0.6 16.172 8.391 1 97.56 25 GLN B CA 1
ATOM 978 C C . GLN B 1 25 ? -0.142 14.961 9.18 1 97.56 25 GLN B C 1
ATOM 980 O O . GLN B 1 25 ? -0.913 14.016 9.383 1 97.56 25 GLN B O 1
ATOM 985 N N . ARG B 1 26 ? 1.041 15.016 9.57 1 96.12 26 ARG B N 1
ATOM 986 C CA . ARG B 1 26 ? 1.592 13.914 10.352 1 96.12 26 ARG B CA 1
ATOM 987 C C . ARG B 1 26 ? 0.777 13.68 11.617 1 96.12 26 ARG B C 1
ATOM 989 O O . ARG B 1 26 ? 0.46 12.539 11.961 1 96.12 26 ARG B O 1
ATOM 996 N N . THR B 1 27 ? 0.467 14.734 12.32 1 97.75 27 THR B N 1
ATOM 997 C CA . THR B 1 27 ? -0.307 14.633 13.555 1 97.75 27 THR B CA 1
ATOM 998 C C . THR B 1 27 ? -1.666 13.992 13.289 1 97.75 27 THR B C 1
ATOM 1000 O O . THR B 1 27 ? -2.094 13.102 14.023 1 97.75 27 THR B O 1
ATOM 1003 N N . LEU B 1 28 ? -2.281 14.383 12.273 1 98.12 28 LEU B N 1
ATOM 1004 C CA . LEU B 1 28 ? -3.596 13.852 11.93 1 98.12 28 LEU B CA 1
ATOM 1005 C C . LEU B 1 28 ? -3.508 12.367 11.586 1 98.12 28 LEU B C 1
ATOM 1007 O O . LEU B 1 28 ? -4.332 11.57 12.039 1 98.12 28 LEU B O 1
ATOM 1011 N N . ILE B 1 29 ? -2.537 11.992 10.781 1 97.06 29 ILE B N 1
ATOM 1012 C CA . ILE B 1 29 ? -2.363 10.602 10.375 1 97.06 29 ILE B CA 1
ATOM 1013 C C . ILE B 1 29 ? -2.115 9.734 11.609 1 97.06 29 ILE B C 1
ATOM 1015 O O . ILE B 1 29 ? -2.689 8.648 11.742 1 97.06 29 ILE B O 1
ATOM 1019 N N . ASN B 1 30 ? -1.31 10.289 12.5 1 96.12 30 ASN B N 1
ATOM 1020 C CA . ASN B 1 30 ? -1.073 9.555 13.734 1 96.12 30 ASN B CA 1
ATOM 1021 C C . ASN B 1 30 ? -2.369 9.328 14.508 1 96.12 30 ASN B C 1
ATOM 1023 O O . ASN B 1 30 ? -2.596 8.242 15.039 1 96.12 30 ASN B O 1
ATOM 1027 N N . THR B 1 31 ? -3.156 10.32 14.586 1 96.69 31 THR B N 1
ATOM 1028 C CA . THR B 1 31 ? -4.449 10.211 15.258 1 96.69 31 THR B CA 1
ATOM 1029 C C . THR B 1 31 ? -5.32 9.156 14.578 1 96.69 31 THR B C 1
ATOM 1031 O O . THR B 1 31 ? -5.918 8.312 15.25 1 96.69 31 THR B O 1
ATOM 1034 N N . TYR B 1 32 ? -5.363 9.172 13.234 1 96.88 32 TYR B N 1
ATOM 1035 C CA . TYR B 1 32 ? -6.172 8.219 12.492 1 96.88 32 TYR B CA 1
ATOM 1036 C C . TYR B 1 32 ? -5.625 6.801 12.648 1 96.88 32 TYR B C 1
ATOM 1038 O O . TYR B 1 32 ? -6.391 5.836 12.688 1 96.88 32 TYR B O 1
ATOM 1046 N N . MET B 1 33 ? -4.391 6.672 12.75 1 95.5 33 MET B N 1
ATOM 1047 C CA . MET B 1 33 ? -3.779 5.359 12.953 1 95.5 33 MET B CA 1
ATOM 1048 C C . MET B 1 33 ? -4.09 4.824 14.344 1 95.5 33 MET B C 1
ATOM 1050 O O . MET B 1 33 ? -4.406 3.643 14.508 1 95.5 33 MET B O 1
ATOM 1054 N N . HIS B 1 34 ? -4.047 5.684 15.305 1 94.75 34 HIS B N 1
ATOM 1055 C CA . HIS B 1 34 ? -4.367 5.297 16.672 1 94.75 34 HIS B CA 1
ATOM 1056 C C . HIS B 1 34 ? -5.828 4.875 16.797 1 94.75 34 HIS B C 1
ATOM 1058 O O . HIS B 1 34 ? -6.148 3.951 17.562 1 94.75 34 HIS B O 1
ATOM 1064 N N . SER B 1 35 ? -6.625 5.457 16.094 1 95.12 35 SER B N 1
ATOM 1065 C CA . SER B 1 35 ? -8.055 5.168 16.141 1 95.12 35 SER B CA 1
ATOM 1066 C C . SER B 1 35 ? -8.414 3.967 15.281 1 95.12 35 SER B C 1
ATOM 1068 O O . SER B 1 35 ? -9.57 3.547 15.242 1 95.12 35 SER B O 1
ATOM 1070 N N . GLY B 1 36 ? -7.508 3.518 14.539 1 94.12 36 GLY B N 1
ATOM 1071 C CA . GLY B 1 36 ? -7.734 2.354 13.703 1 94.12 36 GLY B CA 1
ATOM 1072 C C . GLY B 1 36 ? -8.367 2.695 12.367 1 94.12 36 GLY B C 1
ATOM 1073 O O . GLY B 1 36 ? -8.758 1.803 11.609 1 94.12 36 GLY B O 1
ATOM 1074 N N . ILE B 1 37 ? -8.539 3.938 12.047 1 96.88 37 ILE B N 1
ATOM 1075 C CA . ILE B 1 37 ? -9.141 4.387 10.797 1 96.88 37 ILE B CA 1
ATOM 1076 C C . ILE B 1 37 ? -8.141 4.211 9.648 1 96.88 37 ILE B C 1
ATOM 1078 O O . ILE B 1 37 ? -8.508 3.762 8.562 1 96.88 37 ILE B O 1
ATOM 1082 N N . VAL B 1 38 ? -6.895 4.621 9.93 1 96.88 38 VAL B N 1
ATOM 1083 C CA . VAL B 1 38 ? -5.793 4.375 9.008 1 96.88 38 VAL B CA 1
ATOM 1084 C C . VAL B 1 38 ? -4.953 3.199 9.5 1 96.88 38 VAL B C 1
ATOM 1086 O O . VAL B 1 38 ? -4.52 3.184 10.656 1 96.88 38 VAL B O 1
ATOM 1089 N N . THR B 1 39 ? -4.723 2.252 8.602 1 95.31 39 THR B N 1
ATOM 1090 C CA . THR B 1 39 ? -4.027 1.054 9.055 1 95.31 39 THR B CA 1
ATOM 1091 C C . THR B 1 39 ? -2.623 0.985 8.461 1 95.31 39 THR B C 1
ATOM 1093 O O . THR B 1 39 ? -1.768 0.249 8.961 1 95.31 39 THR B O 1
ATOM 1096 N N . SER B 1 40 ? -2.391 1.755 7.438 1 94.88 40 SER B N 1
ATOM 1097 C CA . SER B 1 40 ? -1.049 1.851 6.867 1 94.88 40 SER B CA 1
ATOM 1098 C C . SER B 1 40 ? -0.85 3.178 6.141 1 94.88 40 SER B C 1
ATOM 1100 O O . SER B 1 40 ? -1.805 3.75 5.613 1 94.88 40 SER B O 1
ATOM 1102 N N . TYR B 1 41 ? 0.318 3.609 6.168 1 96.44 41 TYR B N 1
ATOM 1103 C CA . TYR B 1 41 ? 0.74 4.891 5.613 1 96.44 41 TYR B CA 1
ATOM 1104 C C . TYR B 1 41 ? 2.168 4.812 5.086 1 96.44 41 TYR B C 1
ATOM 1106 O O . TYR B 1 41 ? 3.109 4.605 5.859 1 96.44 41 TYR B O 1
ATOM 1114 N N . SER B 1 42 ? 2.299 4.934 3.715 1 96.94 42 SER B N 1
ATOM 1115 C CA . SER B 1 42 ? 3.605 4.797 3.08 1 96.94 42 SER B CA 1
ATOM 1116 C C . SER B 1 42 ? 3.922 6 2.199 1 96.94 42 SER B C 1
ATOM 1118 O O . SER B 1 42 ? 3.055 6.488 1.474 1 96.94 42 SER B O 1
ATOM 1120 N N . LEU B 1 43 ? 5.184 6.41 2.256 1 97.44 43 LEU B N 1
ATOM 1121 C CA . LEU B 1 43 ? 5.656 7.535 1.456 1 97.44 43 LEU B CA 1
ATOM 1122 C C . LEU B 1 43 ? 6.887 7.145 0.644 1 97.44 43 LEU B C 1
ATOM 1124 O O . LEU B 1 43 ? 7.797 6.492 1.161 1 97.44 43 LEU B O 1
ATOM 1128 N N . SER B 1 44 ? 6.859 7.535 -0.677 1 97.44 44 SER B N 1
ATOM 1129 C CA . SER B 1 44 ? 8.031 7.297 -1.509 1 97.44 44 SER B CA 1
ATOM 1130 C C . SER B 1 44 ? 9.188 8.219 -1.116 1 97.44 44 SER B C 1
ATOM 1132 O O . SER B 1 44 ? 8.961 9.312 -0.598 1 97.44 44 SER B O 1
ATOM 1134 N N . VAL B 1 45 ? 10.438 7.793 -1.356 1 95.94 45 VAL B N 1
ATOM 1135 C CA . VAL B 1 45 ? 11.633 8.531 -0.956 1 95.94 45 VAL B CA 1
ATOM 1136 C C . VAL B 1 45 ? 11.648 9.898 -1.64 1 95.94 45 VAL B C 1
ATOM 1138 O O . VAL B 1 45 ? 12.133 10.875 -1.071 1 95.94 45 VAL B O 1
ATOM 1141 N N . ASP B 1 46 ? 11.125 9.938 -2.848 1 93.5 46 ASP B N 1
ATOM 1142 C CA . ASP B 1 46 ? 11.148 11.195 -3.586 1 93.5 46 ASP B CA 1
ATOM 1143 C C . ASP B 1 46 ? 9.938 12.055 -3.23 1 93.5 46 ASP B C 1
ATOM 1145 O O . ASP B 1 46 ? 9.742 13.133 -3.797 1 93.5 46 ASP B O 1
ATOM 1149 N N . ARG B 1 47 ? 9.047 11.516 -2.377 1 92.06 47 ARG B N 1
ATOM 1150 C CA . ARG B 1 47 ? 7.883 12.203 -1.819 1 92.06 47 ARG B CA 1
ATOM 1151 C C . ARG B 1 47 ? 6.844 12.484 -2.898 1 92.06 47 ARG B C 1
ATOM 1153 O O . ARG B 1 47 ? 6 13.367 -2.742 1 92.06 47 ARG B O 1
ATOM 1160 N N . SER B 1 48 ? 6.844 11.75 -3.961 1 94.56 48 SER B N 1
ATOM 1161 C CA . SER B 1 48 ? 5.918 11.969 -5.066 1 94.56 48 SER B CA 1
ATOM 1162 C C . SER B 1 48 ? 4.66 11.117 -4.906 1 94.56 48 SER B C 1
ATOM 1164 O O . SER B 1 48 ? 3.627 11.414 -5.516 1 94.56 48 SER B O 1
ATOM 1166 N N . LYS B 1 49 ? 4.793 10.062 -4.145 1 96.81 49 LYS B N 1
ATOM 1167 C CA . LYS B 1 49 ? 3.676 9.141 -4 1 96.81 49 LYS B CA 1
ATOM 1168 C C . LYS B 1 49 ? 3.408 8.82 -2.531 1 96.81 49 LYS B C 1
ATOM 1170 O O . LYS B 1 49 ? 4.344 8.664 -1.745 1 96.81 49 LYS B O 1
ATOM 1175 N N . LEU B 1 50 ? 2.156 8.789 -2.182 1 97.94 50 LEU B N 1
ATOM 1176 C CA . LEU B 1 50 ? 1.665 8.422 -0.859 1 97.94 50 LEU B CA 1
ATOM 1177 C C . LEU B 1 50 ? 0.58 7.355 -0.959 1 97.94 50 LEU B C 1
ATOM 1179 O O . LEU B 1 50 ? -0.305 7.441 -1.813 1 97.94 50 LEU B O 1
ATOM 1183 N N . TRP B 1 51 ? 0.719 6.266 -0.195 1 98.25 51 TRP B N 1
ATOM 1184 C CA . TRP B 1 51 ? -0.303 5.227 -0.111 1 98.25 51 TRP B CA 1
ATOM 1185 C C . TRP B 1 51 ? -0.866 5.133 1.303 1 98.25 51 TRP B C 1
ATOM 1187 O O . TRP B 1 51 ? -0.11 5.043 2.273 1 98.25 51 TRP B O 1
ATOM 1197 N N . VAL B 1 52 ? -2.191 5.176 1.388 1 98.06 52 VAL B N 1
ATOM 1198 C CA . VAL B 1 52 ? -2.871 5.109 2.676 1 98.06 52 VAL B CA 1
ATOM 1199 C C . VAL B 1 52 ? -3.945 4.027 2.639 1 98.06 52 VAL B C 1
ATOM 1201 O O . VAL B 1 52 ? -4.746 3.969 1.701 1 98.06 52 VAL B O 1
ATOM 1204 N N . THR B 1 53 ? -3.957 3.18 3.586 1 97.94 53 THR B N 1
ATOM 1205 C CA . THR B 1 53 ? -5.059 2.236 3.742 1 97.94 53 THR B CA 1
ATOM 1206 C C . THR B 1 53 ? -6.031 2.715 4.816 1 97.94 53 THR B C 1
ATOM 1208 O O . THR B 1 53 ? -5.641 2.949 5.957 1 97.94 53 THR B O 1
ATOM 1211 N N . ILE B 1 54 ? -7.262 2.799 4.457 1 98 54 ILE B N 1
ATOM 1212 C CA . ILE B 1 54 ? -8.297 3.359 5.316 1 98 54 ILE B CA 1
ATOM 1213 C C . ILE B 1 54 ? -9.422 2.338 5.504 1 98 54 ILE B C 1
ATOM 1215 O O . ILE B 1 54 ? -9.836 1.679 4.547 1 98 54 ILE B O 1
ATOM 1219 N N . VAL B 1 55 ? -9.883 2.227 6.73 1 97.5 55 VAL B N 1
ATOM 1220 C CA . VAL B 1 55 ? -11.062 1.433 7.047 1 97.5 55 VAL B CA 1
ATOM 1221 C C . VAL B 1 55 ? -12.289 2.338 7.105 1 97.5 55 VAL B C 1
ATOM 1223 O O . VAL B 1 55 ? -12.312 3.318 7.855 1 97.5 55 VAL B O 1
ATOM 1226 N N . ALA B 1 56 ? -13.266 2.049 6.32 1 98 56 ALA B N 1
ATOM 1227 C CA . ALA B 1 56 ? -14.469 2.883 6.258 1 98 56 ALA B CA 1
ATOM 1228 C C . ALA B 1 56 ? -15.672 2.074 5.789 1 98 56 ALA B C 1
ATOM 1230 O O . ALA B 1 56 ? -15.523 0.964 5.273 1 98 56 ALA B O 1
ATOM 1231 N N . ASP B 1 57 ? -16.859 2.672 5.949 1 97.5 57 ASP B N 1
ATOM 1232 C CA . ASP B 1 57 ? -18.109 1.999 5.582 1 97.5 57 ASP B CA 1
ATOM 1233 C C . ASP B 1 57 ? -18.406 2.178 4.094 1 97.5 57 ASP B C 1
ATOM 1235 O O . ASP B 1 57 ? -19.219 1.445 3.527 1 97.5 57 ASP B O 1
ATOM 1239 N N . SER B 1 58 ? -17.766 3.234 3.512 1 97.5 58 SER B N 1
ATOM 1240 C CA . SER B 1 58 ? -18.031 3.537 2.109 1 97.5 58 SER B CA 1
ATOM 1241 C C . SER B 1 58 ? -16.922 4.391 1.502 1 97.5 58 SER B C 1
ATOM 1243 O O . SER B 1 58 ? -16.125 4.977 2.227 1 97.5 58 SER B O 1
ATOM 1245 N N . GLU B 1 59 ? -16.953 4.371 0.187 1 97.81 59 GLU B N 1
ATOM 1246 C CA . GLU B 1 59 ? -16.016 5.238 -0.521 1 97.81 59 GLU B CA 1
ATOM 1247 C C . GLU B 1 59 ? -16.266 6.707 -0.188 1 97.81 59 GLU B C 1
ATOM 1249 O O . GLU B 1 59 ? -15.32 7.496 -0.109 1 97.81 59 GLU B O 1
ATOM 1254 N N . LYS B 1 60 ? -17.547 7.035 -0.006 1 98 60 LYS B N 1
ATOM 1255 C CA . LYS B 1 60 ? -17.891 8.398 0.371 1 98 60 LYS B CA 1
ATOM 1256 C C . LYS B 1 60 ? -17.219 8.797 1.687 1 98 60 LYS B C 1
ATOM 1258 O O . LYS B 1 60 ? -16.672 9.891 1.808 1 98 60 LYS B O 1
ATOM 1263 N N . GLU B 1 61 ? -17.234 7.926 2.633 1 98.44 61 GLU B N 1
ATOM 1264 C CA . GLU B 1 61 ? -16.594 8.195 3.92 1 98.44 61 GLU B CA 1
ATOM 1265 C C . GLU B 1 61 ? -15.086 8.352 3.77 1 98.44 61 GLU B C 1
ATOM 1267 O O . GLU B 1 61 ? -14.477 9.172 4.449 1 98.44 61 GLU B O 1
ATOM 1272 N N . VAL B 1 62 ? -14.477 7.57 2.887 1 98.62 62 VAL B N 1
ATOM 1273 C CA . VAL B 1 62 ? -13.047 7.723 2.617 1 98.62 62 VAL B CA 1
ATOM 1274 C C . VAL B 1 62 ? -12.766 9.141 2.117 1 98.62 62 VAL B C 1
ATOM 1276 O O . VAL B 1 62 ? -11.82 9.789 2.572 1 98.62 62 VAL B O 1
ATOM 1279 N N . GLY B 1 63 ? -13.609 9.555 1.211 1 98.31 63 GLY B N 1
ATOM 1280 C CA . GLY B 1 63 ? -13.477 10.914 0.715 1 98.31 63 GLY B CA 1
ATOM 1281 C C . GLY B 1 63 ? -13.578 11.961 1.81 1 98.31 63 GLY B C 1
ATOM 1282 O O . GLY B 1 63 ? -12.82 12.938 1.812 1 98.31 63 GLY B O 1
ATOM 1283 N N . GLU B 1 64 ? -14.484 11.789 2.738 1 98.25 64 GLU B N 1
ATOM 1284 C CA . GLU B 1 64 ? -14.648 12.703 3.861 1 98.25 64 GLU B CA 1
ATOM 1285 C C . GLU B 1 64 ? -13.398 12.734 4.738 1 98.25 64 GLU B C 1
ATOM 1287 O O . GLU B 1 64 ? -12.961 13.797 5.176 1 98.25 64 GLU B O 1
ATOM 1292 N N . ILE B 1 65 ? -12.859 11.594 4.961 1 98.31 65 ILE B N 1
ATOM 1293 C CA . ILE B 1 65 ? -11.641 11.484 5.754 1 98.31 65 ILE B CA 1
ATOM 1294 C C . ILE B 1 65 ? -10.492 12.203 5.043 1 98.31 65 ILE B C 1
ATOM 1296 O O . ILE B 1 65 ? -9.789 13.016 5.645 1 98.31 65 ILE B O 1
ATOM 1300 N N . LEU B 1 66 ? -10.359 11.953 3.738 1 98.25 66 LEU B N 1
ATOM 1301 C CA . LEU B 1 66 ? -9.312 12.586 2.951 1 98.25 66 LEU B CA 1
ATOM 1302 C C . LEU B 1 66 ? -9.477 14.102 2.947 1 98.25 66 LEU B C 1
ATOM 1304 O O . LEU B 1 66 ? -8.484 14.836 2.938 1 98.25 66 LEU B O 1
ATOM 1308 N N . GLY B 1 67 ? -10.727 14.508 2.979 1 98.12 67 GLY B N 1
ATOM 1309 C CA . GLY B 1 67 ? -11.016 15.938 3.014 1 98.12 67 GLY B CA 1
ATOM 1310 C C . GLY B 1 67 ? -10.469 16.625 4.25 1 98.12 67 GLY B C 1
ATOM 1311 O O . GLY B 1 67 ? -10.297 17.844 4.262 1 98.12 67 GLY B O 1
ATOM 1312 N N . THR B 1 68 ? -10.211 15.898 5.281 1 98.12 68 THR B N 1
ATOM 1313 C CA . THR B 1 68 ? -9.68 16.469 6.512 1 98.12 68 THR B CA 1
ATOM 1314 C C . THR B 1 68 ? -8.156 16.578 6.445 1 98.12 68 THR B C 1
ATOM 1316 O O . THR B 1 68 ? -7.531 17.203 7.305 1 98.12 68 THR B O 1
ATOM 1319 N N . PHE B 1 69 ? -7.527 15.992 5.445 1 98.12 69 PHE B N 1
ATOM 1320 C CA . PHE B 1 69 ? -6.074 16.031 5.328 1 98.12 69 PHE B CA 1
ATOM 1321 C C . PHE B 1 69 ? -5.578 17.438 5.078 1 98.12 69 PHE B C 1
ATOM 1323 O O . PHE B 1 69 ? -6.016 18.094 4.129 1 98.12 69 PHE B O 1
ATOM 1330 N N . PRO B 1 70 ? -4.68 17.875 5.883 1 98.31 70 PRO B N 1
ATOM 1331 C CA . PRO B 1 70 ? -4.113 19.203 5.672 1 98.31 70 PRO B CA 1
ATOM 1332 C C . PRO B 1 70 ? -3.549 19.391 4.266 1 98.31 70 PRO B C 1
ATOM 1334 O O . PRO B 1 70 ? -3.58 20.5 3.725 1 98.31 70 PRO B O 1
ATOM 1337 N N . LEU B 1 71 ? -3.102 18.328 3.59 1 97.19 71 LEU B N 1
ATOM 1338 C CA . LEU B 1 71 ? -2.438 18.406 2.295 1 97.19 71 LEU B CA 1
ATOM 1339 C C . LEU B 1 71 ? -3.396 18.047 1.166 1 97.19 71 LEU B C 1
ATOM 1341 O O . LEU B 1 71 ? -2.973 17.844 0.027 1 97.19 71 LEU B O 1
ATOM 1345 N N . VAL B 1 72 ? -4.637 17.984 1.455 1 97.62 72 VAL B N 1
ATOM 1346 C CA . VAL B 1 72 ? -5.605 17.406 0.522 1 97.62 72 VAL B CA 1
ATOM 1347 C C . VAL B 1 72 ? -5.598 18.203 -0.781 1 97.62 72 VAL B C 1
ATOM 1349 O O . VAL B 1 72 ? -5.73 17.641 -1.865 1 97.62 72 VAL B O 1
ATOM 1352 N N . SER B 1 73 ? -5.391 19.453 -0.771 1 96.19 73 SER B N 1
ATOM 1353 C CA . SER B 1 73 ? -5.469 20.312 -1.953 1 96.19 73 SER B CA 1
ATOM 1354 C C . SER B 1 73 ? -4.289 20.078 -2.887 1 96.19 73 SER B C 1
ATOM 1356 O O . SER B 1 73 ? -4.309 20.5 -4.043 1 96.19 73 SER B O 1
ATOM 1358 N N . TYR B 1 74 ? -3.256 19.469 -2.426 1 96.75 74 TYR B N 1
ATOM 1359 C CA . TYR B 1 74 ? -2.053 19.219 -3.213 1 96.75 74 TYR B CA 1
ATOM 1360 C C . TYR B 1 74 ? -2.068 17.812 -3.797 1 96.75 74 TYR B C 1
ATOM 1362 O O . TYR B 1 74 ? -1.182 17.453 -4.574 1 96.75 74 TYR B O 1
ATOM 1370 N N . MET B 1 75 ? -3.123 17.062 -3.469 1 96.81 75 MET B N 1
ATOM 1371 C CA . MET B 1 75 ? -3.133 15.633 -3.787 1 96.81 75 MET B CA 1
ATOM 1372 C C . MET B 1 75 ? -4.047 15.344 -4.977 1 96.81 75 MET B C 1
ATOM 1374 O O . MET B 1 75 ? -5.129 15.93 -5.086 1 96.81 75 MET B O 1
ATOM 1378 N N . VAL B 1 76 ? -3.576 14.539 -5.844 1 97.56 76 VAL B N 1
ATOM 1379 C CA . VAL B 1 76 ? -4.418 13.828 -6.801 1 97.56 76 VAL B CA 1
ATOM 1380 C C . VAL B 1 76 ? -4.488 12.352 -6.426 1 97.56 76 VAL B C 1
ATOM 1382 O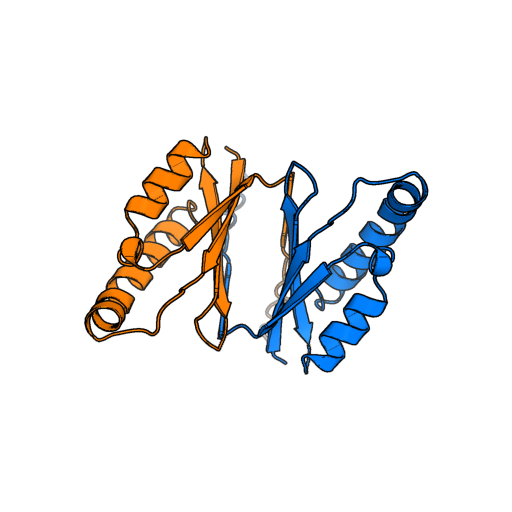 O . VAL B 1 76 ? -3.461 11.672 -6.336 1 97.56 76 VAL B O 1
ATOM 1385 N N . TYR B 1 77 ? -5.723 11.945 -6.129 1 97.88 77 TYR B N 1
ATOM 1386 C CA . TYR B 1 77 ? -5.758 10.602 -5.562 1 97.88 77 TYR B CA 1
ATOM 1387 C C . TYR B 1 77 ? -6.852 9.766 -6.211 1 97.88 77 TYR B C 1
ATOM 1389 O O . TYR B 1 77 ? -7.773 10.305 -6.832 1 97.88 77 TYR B O 1
ATOM 1397 N N . SER B 1 78 ? -6.719 8.43 -6.129 1 97.81 78 SER B N 1
ATOM 1398 C CA . SER B 1 78 ? -7.719 7.4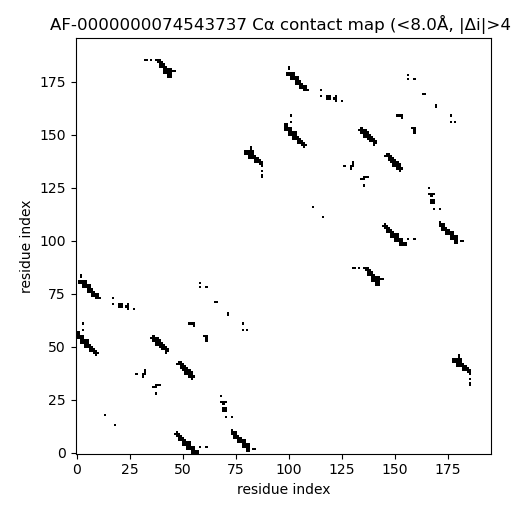38 -6.5 1 97.81 78 SER B CA 1
ATOM 1399 C C . SER B 1 78 ? -7.988 6.473 -5.352 1 97.81 78 SER B C 1
ATOM 1401 O O . SER B 1 78 ? -7.066 6.066 -4.645 1 97.81 78 SER B O 1
ATOM 1403 N N . ILE B 1 79 ? -9.273 6.16 -5.191 1 98.44 79 ILE B N 1
ATOM 1404 C CA . ILE B 1 79 ? -9.711 5.289 -4.105 1 98.44 79 ILE B CA 1
ATOM 1405 C C . ILE B 1 79 ? -10.023 3.9 -4.652 1 98.44 79 ILE B C 1
ATOM 1407 O O . ILE B 1 79 ? -10.789 3.762 -5.613 1 98.44 79 ILE B O 1
ATOM 1411 N N . HIS B 1 80 ? -9.469 2.85 -3.986 1 98.25 80 HIS B N 1
ATOM 1412 C CA . HIS B 1 80 ? -9.672 1.475 -4.426 1 98.25 80 HIS B CA 1
ATOM 1413 C C . HIS B 1 80 ? -10.141 0.59 -3.273 1 98.25 80 HIS B C 1
ATOM 1415 O O . HIS B 1 80 ? -9.391 0.365 -2.316 1 98.25 80 HIS B O 1
ATOM 1421 N N . LYS B 1 81 ? -11.367 0.032 -3.477 1 98.44 81 LYS B N 1
ATOM 1422 C CA . LYS B 1 81 ? -11.82 -0.958 -2.506 1 98.44 81 LYS B CA 1
ATOM 1423 C C . LYS B 1 81 ? -11.016 -2.248 -2.617 1 98.44 81 LYS B C 1
ATOM 1425 O O . LYS B 1 81 ? -10.742 -2.723 -3.721 1 98.44 81 LYS B O 1
ATOM 1430 N N . LEU B 1 82 ? -10.695 -2.805 -1.429 1 97.75 82 LEU B N 1
ATOM 1431 C CA . LEU B 1 82 ? -9.797 -3.953 -1.44 1 97.75 82 LEU B CA 1
ATOM 1432 C C . LEU B 1 82 ? -10.578 -5.254 -1.284 1 97.75 82 LEU B C 1
ATOM 1434 O O . LEU B 1 82 ? -11.516 -5.332 -0.485 1 97.75 82 LEU B O 1
ATOM 1438 N N . ALA B 1 83 ? -10.164 -6.199 -2.1 1 95.5 83 ALA B N 1
ATOM 1439 C CA . ALA B 1 83 ? -10.625 -7.562 -1.855 1 95.5 83 ALA B CA 1
ATOM 1440 C C . ALA B 1 83 ? -9.953 -8.156 -0.622 1 95.5 83 ALA B C 1
ATOM 1442 O O . ALA B 1 83 ? -10.586 -8.852 0.171 1 95.5 83 ALA B O 1
ATOM 1443 N N . PHE B 1 84 ? -8.656 -7.828 -0.495 1 91.19 84 PHE B N 1
ATOM 1444 C CA . PHE B 1 84 ? -7.922 -8.18 0.713 1 91.19 84 PHE B CA 1
ATOM 1445 C C . PHE B 1 84 ? -6.699 -7.289 0.888 1 91.19 84 PHE B C 1
ATOM 1447 O O . PHE B 1 84 ? -6.266 -6.629 -0.059 1 91.19 84 PHE B O 1
ATOM 1454 N N . HIS B 1 85 ? -6.258 -7.246 2.09 1 92.31 85 HIS B N 1
ATOM 1455 C CA . HIS B 1 85 ? -5.008 -6.637 2.527 1 92.31 85 HIS B CA 1
ATOM 1456 C C . HIS B 1 85 ? -4.285 -7.523 3.535 1 92.31 85 HIS B C 1
ATOM 1458 O O . HIS B 1 85 ? -4.633 -7.531 4.719 1 92.31 85 HIS B O 1
ATOM 1464 N N . ASN B 1 86 ? -3.209 -8.148 3.035 1 90.25 86 ASN B N 1
ATOM 1465 C CA . ASN B 1 86 ? -2.441 -9.039 3.893 1 90.25 86 ASN B CA 1
ATOM 1466 C C . ASN B 1 86 ? -1.091 -8.438 4.27 1 90.25 86 ASN B C 1
ATOM 1468 O O . ASN B 1 86 ? -0.37 -7.934 3.408 1 90.25 86 ASN B O 1
ATOM 1472 N N . THR B 1 87 ? -0.859 -8.43 5.602 1 88.94 87 THR B N 1
ATOM 1473 C CA . THR B 1 87 ? 0.44 -7.973 6.078 1 88.94 87 THR B CA 1
ATOM 1474 C C . THR B 1 87 ? 1.18 -9.102 6.797 1 88.94 87 THR B C 1
ATOM 1476 O O . THR B 1 87 ? 0.556 -9.969 7.41 1 88.94 87 THR B O 1
ATOM 1479 N N . ALA B 1 88 ? 2.506 -9.094 6.535 1 80.69 88 ALA B N 1
ATOM 1480 C CA . ALA B 1 88 ? 3.314 -10.102 7.215 1 80.69 88 ALA B CA 1
ATOM 1481 C C . ALA B 1 88 ? 3.307 -9.883 8.727 1 80.69 88 ALA B C 1
ATOM 1483 O O . ALA B 1 88 ? 3.322 -8.742 9.195 1 80.69 88 ALA B O 1
ATOM 1484 N N . GLN B 1 89 ? 2.867 -10.938 9.469 1 66.62 89 GLN B N 1
ATOM 1485 C CA . GLN B 1 89 ? 2.859 -10.867 10.93 1 66.62 89 GLN B CA 1
ATOM 1486 C C . GLN B 1 89 ? 4.246 -11.148 11.5 1 66.62 89 GLN B C 1
ATOM 1488 O O . GLN B 1 89 ? 4.973 -12.008 10.992 1 66.62 89 GLN B O 1
ATOM 1493 N N . TYR B 1 90 ? 4.977 -10.047 11.789 1 53.69 90 TYR B N 1
ATOM 1494 C CA . TYR B 1 90 ? 6.273 -10.352 12.383 1 53.69 90 TYR B CA 1
ATOM 1495 C C . TYR B 1 90 ? 6.105 -11.078 13.711 1 53.69 90 TYR B C 1
ATOM 1497 O O . TYR B 1 90 ? 5.301 -10.672 14.555 1 53.69 90 TYR B O 1
ATOM 1505 N N . SER B 1 91 ? 6.34 -12.359 13.648 1 45.66 91 SER B N 1
ATOM 1506 C CA . SER B 1 91 ? 6.492 -13.031 14.93 1 45.66 91 SER B CA 1
ATOM 1507 C C . SER B 1 91 ? 7.629 -12.414 15.742 1 45.66 91 SER B C 1
ATOM 1509 O O . SER B 1 91 ? 8.766 -12.336 15.266 1 45.66 91 SER B O 1
ATOM 1511 N N . MET B 1 92 ? 7.348 -11.367 16.5 1 43.12 92 MET B N 1
ATOM 1512 C CA . MET B 1 92 ? 8.438 -10.969 17.391 1 43.12 92 MET B CA 1
ATOM 1513 C C . MET B 1 92 ? 9.148 -12.188 17.969 1 43.12 92 MET B C 1
ATOM 1515 O O . MET B 1 92 ? 8.5 -13.117 18.453 1 43.12 92 MET B O 1
ATOM 1519 N N . PRO B 1 93 ? 10.414 -12.359 17.656 1 41.88 93 PRO B N 1
ATOM 1520 C CA . PRO B 1 93 ? 11.188 -13.352 18.406 1 41.88 93 PRO B CA 1
ATOM 1521 C C . PRO B 1 93 ? 10.953 -13.281 19.922 1 41.88 93 PRO B C 1
ATOM 1523 O O . PRO B 1 93 ? 10.641 -12.203 20.438 1 41.88 93 PRO B O 1
ATOM 1526 N N . PRO B 1 94 ? 10.852 -14.461 20.531 1 40.41 94 PRO B N 1
ATOM 1527 C CA . PRO B 1 94 ? 10.75 -14.375 22 1 40.41 94 PRO B CA 1
ATOM 1528 C C . PRO B 1 94 ? 11.859 -13.531 22.609 1 40.41 94 PRO B C 1
ATOM 1530 O O . PRO B 1 94 ? 12.992 -13.531 22.125 1 40.41 94 PRO B O 1
ATOM 1533 N N . LEU B 1 95 ? 11.523 -12.43 23.062 1 37.09 95 LEU B N 1
ATOM 1534 C CA . LEU B 1 95 ? 12.523 -11.75 23.891 1 37.09 95 LEU B CA 1
ATOM 1535 C C . LEU B 1 95 ? 13.227 -12.742 24.812 1 37.09 95 LEU B C 1
ATOM 1537 O O . LEU B 1 95 ? 12.602 -13.305 25.719 1 37.09 95 LEU B O 1
ATOM 1541 N N . SER B 1 96 ? 14.203 -13.5 24.25 1 28.94 96 SER B N 1
ATOM 1542 C CA . SER B 1 96 ? 15.039 -14.211 25.219 1 28.94 96 SER B CA 1
ATOM 1543 C C . SER B 1 96 ? 15.711 -13.242 26.188 1 28.94 96 SER B C 1
ATOM 1545 O O . SER B 1 96 ? 16.531 -12.422 25.781 1 28.94 96 SER B O 1
ATOM 1547 N N . LEU B 1 97 ? 14.945 -12.734 27.062 1 31.83 97 LEU B N 1
ATOM 1548 C CA . LEU B 1 97 ? 15.617 -12.195 28.25 1 31.83 97 LEU B CA 1
ATOM 1549 C C . LEU B 1 97 ? 16.703 -13.148 28.734 1 31.83 97 LEU B C 1
ATOM 1551 O O . LEU B 1 97 ? 16.406 -14.266 29.156 1 31.83 97 LEU B O 1
ATOM 1555 N N . ASN B 1 98 ? 17.734 -13.266 27.906 1 23.75 98 ASN B N 1
ATOM 1556 C CA . ASN B 1 98 ? 18.859 -13.703 28.75 1 23.75 98 ASN B CA 1
ATOM 1557 C C . ASN B 1 98 ? 19.266 -12.625 29.75 1 23.75 98 ASN B C 1
ATOM 1559 O O . ASN B 1 98 ? 19.188 -11.438 29.453 1 23.75 98 ASN B O 1
#